Protein AF-A0A0P0N224-F1 (afdb_monomer_lite)

Secondary structure (DSSP, 8-state):
-----------------------------------------------PPPP--TTHHHHHHHHS--------S-----------------SSTTTTS-HHHHHHHHHHHTT-HHHHHT--TTS-HHHHHIIIIISTT-TTSSHHHHHHHHH-SSHHHHHHHHHHHHTT--SHHHHHHHHTS-HHHHHHHHHIIIIIS-SEEEE--TT-TT-GGG-EEEE-SHHHHHHHHHTTTTHHHHHH-HHHHHHHHHTTHHHHHHHHHHHHHHHHHHHHHHTTSS--SEEEEEEETTEEEEEEEEETTTTEEEEE---SS---HHHHHHHHHHHTT--TTTTT-

Structure (mmCIF, N/CA/C/O backbone):
data_AF-A0A0P0N224-F1
#
_entry.id   AF-A0A0P0N224-F1
#
loop_
_atom_site.group_PDB
_atom_site.id
_atom_site.type_symbol
_atom_site.label_atom_id
_atom_site.label_alt_id
_atom_site.label_comp_id
_atom_site.label_asym_id
_atom_site.label_entity_id
_atom_site.label_seq_id
_atom_site.pdbx_PDB_ins_code
_atom_site.Cartn_x
_atom_site.Cartn_y
_atom_site.Cartn_z
_atom_site.occupancy
_atom_site.B_iso_or_equiv
_atom_site.auth_seq_id
_atom_site.auth_comp_id
_atom_site.auth_asym_id
_atom_site.auth_atom_id
_atom_site.pdbx_PDB_model_num
ATOM 1 N N . MET A 1 1 ? 11.591 -0.541 51.421 1.00 35.66 1 MET A N 1
ATOM 2 C CA . MET A 1 1 ? 11.682 -0.932 52.850 1.00 35.66 1 MET A CA 1
ATOM 3 C C . MET A 1 1 ? 10.242 -0.912 53.366 1.00 35.66 1 MET A C 1
ATOM 5 O O . MET A 1 1 ? 9.583 0.082 53.120 1.00 35.66 1 MET A O 1
ATOM 9 N N . ALA A 1 2 ? 9.604 -2.045 53.689 1.00 30.47 2 ALA A N 1
ATOM 10 C CA . ALA A 1 2 ? 9.763 -2.865 54.909 1.00 30.47 2 ALA A CA 1
ATOM 11 C C . ALA A 1 2 ? 9.307 -2.108 56.178 1.00 30.47 2 ALA A C 1
ATOM 13 O O . ALA A 1 2 ? 9.769 -0.992 56.369 1.00 30.47 2 ALA A O 1
ATOM 14 N N . ALA A 1 3 ? 8.481 -2.628 57.099 1.00 29.62 3 ALA A N 1
ATOM 15 C CA . ALA A 1 3 ? 7.617 -3.833 57.196 1.00 29.62 3 ALA A CA 1
ATOM 16 C C . ALA A 1 3 ? 6.560 -3.543 58.325 1.00 29.62 3 ALA A C 1
ATOM 18 O O . ALA A 1 3 ? 6.648 -2.477 58.923 1.00 29.62 3 ALA A O 1
ATOM 19 N N . ARG A 1 4 ? 5.539 -4.330 58.717 1.00 30.41 4 ARG A N 1
ATOM 20 C CA . ARG A 1 4 ? 5.355 -5.787 58.934 1.00 30.41 4 ARG A CA 1
ATOM 21 C C . ARG A 1 4 ? 3.847 -6.144 59.019 1.00 30.41 4 ARG A C 1
ATOM 23 O O . ARG A 1 4 ? 3.019 -5.258 59.191 1.00 30.41 4 ARG A O 1
ATOM 30 N N . SER A 1 5 ? 3.510 -7.439 59.000 1.00 31.72 5 SER A N 1
ATOM 31 C CA . SER A 1 5 ? 2.185 -7.989 59.374 1.00 31.72 5 SER A CA 1
ATOM 32 C C . SER A 1 5 ? 1.994 -8.110 60.902 1.00 31.72 5 SER A C 1
ATOM 34 O O . SER A 1 5 ? 2.959 -7.949 61.655 1.00 31.72 5 SER A O 1
ATOM 36 N N . PRO A 1 6 ? 0.792 -8.507 61.364 1.00 48.25 6 PRO A N 1
ATOM 37 C CA . PRO A 1 6 ? 0.705 -9.842 61.980 1.00 48.25 6 PRO A CA 1
ATOM 38 C C . PRO A 1 6 ? -0.445 -10.720 61.443 1.00 48.25 6 PRO A C 1
ATOM 40 O O . PRO A 1 6 ? -1.343 -10.259 60.746 1.00 48.25 6 PRO A O 1
ATOM 43 N N . THR A 1 7 ? -0.386 -12.014 61.760 1.00 37.50 7 THR A N 1
ATOM 44 C CA . THR A 1 7 ? -1.328 -13.071 61.349 1.00 37.50 7 THR A CA 1
ATOM 45 C C . THR A 1 7 ? -2.203 -13.530 62.517 1.00 37.50 7 THR A C 1
ATOM 47 O O . THR A 1 7 ? -1.754 -13.463 63.658 1.00 37.50 7 THR A O 1
ATOM 50 N N . LEU A 1 8 ? -3.375 -14.130 62.249 1.00 35.12 8 LEU A N 1
ATOM 51 C CA . LEU A 1 8 ? -3.889 -15.215 63.098 1.00 35.12 8 LEU A CA 1
ATOM 52 C C . LEU A 1 8 ? -4.835 -16.192 62.365 1.00 35.12 8 LEU A C 1
ATOM 54 O O . LEU A 1 8 ? -5.703 -15.824 61.586 1.00 35.12 8 LEU A O 1
ATOM 58 N N . ARG A 1 9 ? -4.576 -17.465 62.667 1.00 33.31 9 ARG A N 1
ATOM 59 C CA . ARG A 1 9 ? -5.190 -18.744 62.274 1.00 33.31 9 ARG A CA 1
ATOM 60 C C . ARG A 1 9 ? -6.730 -18.814 62.328 1.00 33.31 9 ARG A C 1
ATOM 62 O O . ARG A 1 9 ? -7.339 -18.232 63.215 1.00 33.31 9 ARG A O 1
ATOM 69 N N . GLY A 1 10 ? -7.320 -19.678 61.494 1.00 31.92 10 GLY A N 1
ATOM 70 C CA . GLY A 1 10 ? -8.656 -20.269 61.719 1.00 31.92 10 GLY A CA 1
ATOM 71 C C . GLY A 1 10 ? -8.574 -21.733 62.197 1.00 31.92 10 GLY A C 1
ATOM 72 O O . GLY A 1 10 ? -7.478 -22.196 62.528 1.00 31.92 10 GLY A O 1
ATOM 73 N N . PRO A 1 11 ? -9.695 -22.483 62.193 1.00 40.75 11 PRO A N 1
ATOM 74 C CA . PRO A 1 11 ? -9.630 -23.946 62.117 1.00 40.75 11 PRO A CA 1
ATOM 75 C C . PRO A 1 11 ? -10.630 -24.609 61.139 1.00 40.75 11 PRO A C 1
ATOM 77 O O . PRO A 1 11 ? -11.672 -24.067 60.786 1.00 40.75 11 PRO A O 1
ATOM 80 N N . ALA A 1 12 ? -10.309 -25.852 60.787 1.00 34.69 12 ALA A N 1
ATOM 81 C CA . ALA A 1 12 ? -11.163 -26.910 60.223 1.00 34.69 12 ALA A CA 1
ATOM 82 C C . ALA A 1 12 ? -10.716 -28.243 60.907 1.00 34.69 12 ALA A C 1
ATOM 84 O O . ALA A 1 12 ? -9.813 -28.159 61.749 1.00 34.69 12 ALA A O 1
ATOM 85 N N . PRO A 1 13 ? -11.203 -29.470 60.587 1.00 59.31 13 PRO A N 1
ATOM 86 C CA . PRO A 1 13 ? -12.251 -29.886 59.639 1.00 59.31 13 PRO A CA 1
ATOM 87 C C . PRO A 1 13 ? -13.231 -30.968 60.194 1.00 59.31 13 PRO A C 1
ATOM 89 O O . PRO A 1 13 ? -13.118 -31.399 61.339 1.00 59.31 13 PRO A O 1
ATOM 92 N N . ARG A 1 14 ? -14.134 -31.474 59.333 1.00 31.94 14 ARG A N 1
ATOM 93 C CA . ARG A 1 14 ? -14.799 -32.813 59.313 1.00 31.94 14 ARG A CA 1
ATOM 94 C C . ARG A 1 14 ? -15.437 -32.956 57.903 1.00 31.94 14 ARG A C 1
ATOM 96 O O . ARG A 1 14 ? -15.883 -31.935 57.394 1.00 31.94 14 ARG A O 1
ATOM 103 N N . ARG A 1 15 ? -15.381 -34.038 57.099 1.00 33.06 15 ARG A N 1
ATOM 104 C CA . ARG A 1 15 ? -15.468 -35.518 57.271 1.00 33.06 15 ARG A CA 1
ATOM 105 C C . ARG A 1 15 ? -16.852 -35.967 57.795 1.00 33.06 15 ARG A C 1
ATOM 107 O O . ARG A 1 15 ? -17.329 -35.368 58.746 1.00 33.06 15 ARG A O 1
ATOM 114 N N . GLU A 1 16 ? -17.536 -36.972 57.225 1.00 31.94 16 GLU A N 1
ATOM 115 C CA . GLU A 1 16 ? -17.073 -38.069 56.340 1.00 31.94 16 GLU A CA 1
ATOM 116 C C . GLU A 1 16 ? -18.207 -38.771 55.539 1.00 31.94 16 GLU A C 1
ATOM 118 O O . GLU A 1 16 ? -19.360 -38.654 55.927 1.00 31.94 16 GLU A O 1
ATOM 123 N N . ALA A 1 17 ? -17.830 -39.557 54.508 1.00 33.81 17 ALA A N 1
ATOM 124 C CA . ALA A 1 17 ? -18.556 -40.677 53.847 1.00 33.81 17 ALA A CA 1
ATOM 125 C C . ALA A 1 17 ? -19.950 -40.455 53.175 1.00 33.81 17 ALA A C 1
ATOM 127 O O . ALA A 1 17 ? -20.726 -39.601 53.573 1.00 33.81 17 ALA A O 1
ATOM 128 N N . GLY A 1 18 ? -20.348 -41.234 52.148 1.00 30.73 18 GLY A N 1
ATOM 129 C CA . GLY A 1 18 ? -19.590 -42.214 51.340 1.00 30.73 18 GLY A CA 1
ATOM 130 C C . GLY A 1 18 ? -20.453 -43.228 50.544 1.00 30.73 18 GLY A C 1
ATOM 131 O O . GLY A 1 18 ? -21.637 -43.374 50.823 1.00 30.73 18 GLY A O 1
ATOM 132 N N . ASN A 1 19 ? -19.809 -43.991 49.636 1.00 32.16 19 ASN A N 1
ATOM 133 C CA . ASN A 1 19 ? -20.336 -45.140 48.848 1.00 32.16 19 ASN A CA 1
ATOM 134 C C . ASN A 1 19 ? -21.419 -44.823 47.772 1.00 32.16 19 ASN A C 1
ATOM 136 O O . ASN A 1 19 ? -22.042 -43.771 47.826 1.00 32.16 19 ASN A O 1
ATOM 140 N N . SER A 1 20 ? -21.688 -45.639 46.733 1.00 32.22 20 SER A N 1
ATOM 141 C CA . SER A 1 20 ? -21.144 -46.950 46.278 1.00 32.22 20 SER A CA 1
ATOM 142 C C . SER A 1 20 ? -21.319 -47.110 44.743 1.00 32.22 20 SER A C 1
ATOM 144 O O . SER A 1 20 ? -22.396 -46.805 44.246 1.00 32.22 20 SER A O 1
ATOM 146 N N . ASP A 1 21 ? -20.285 -47.480 43.971 1.00 32.69 21 ASP A N 1
ATOM 147 C CA . ASP A 1 21 ? -20.009 -48.835 43.407 1.00 32.69 21 ASP A CA 1
ATOM 148 C C . ASP A 1 21 ? -20.712 -49.179 42.060 1.00 32.69 21 ASP A C 1
ATOM 150 O O . ASP A 1 21 ? -21.761 -48.637 41.728 1.00 32.69 21 ASP A O 1
ATOM 154 N N . ARG A 1 22 ? -20.132 -50.159 41.338 1.00 34.03 22 ARG A N 1
ATOM 155 C CA . ARG A 1 22 ? -20.531 -50.814 40.069 1.00 34.03 22 ARG A CA 1
ATOM 156 C C . ARG A 1 22 ? -20.149 -50.087 38.770 1.00 34.03 22 ARG A C 1
ATOM 158 O O . ARG A 1 22 ? -20.359 -48.893 38.643 1.00 34.03 22 ARG A O 1
ATOM 165 N N . ARG A 1 23 ? -19.722 -50.770 37.695 1.00 31.72 23 ARG A N 1
ATOM 166 C CA . ARG A 1 23 ? -18.888 -51.990 37.478 1.00 31.72 23 ARG A CA 1
ATOM 167 C C . ARG A 1 23 ? -18.706 -52.130 35.952 1.00 31.72 23 ARG A C 1
ATOM 169 O O . ARG A 1 23 ? -19.646 -51.862 35.213 1.00 31.72 23 ARG A O 1
ATOM 176 N N . VAL A 1 24 ? -17.543 -52.579 35.474 1.00 37.19 24 VAL A N 1
ATOM 177 C CA . VAL A 1 24 ? -17.337 -52.936 34.046 1.00 37.19 24 VAL A CA 1
ATOM 178 C C . VAL A 1 24 ? -17.970 -54.314 33.758 1.00 37.19 24 VAL A C 1
ATOM 180 O O . VAL A 1 24 ? -18.114 -55.105 34.697 1.00 37.19 24 VAL A O 1
ATOM 183 N N . PRO A 1 25 ? -18.339 -54.636 32.501 1.00 37.53 25 PRO A N 1
ATOM 184 C CA . PRO A 1 25 ? -17.411 -55.453 31.703 1.00 37.53 25 PRO A CA 1
ATOM 185 C C . PRO A 1 25 ? -17.372 -55.128 30.191 1.00 37.53 25 PRO A C 1
ATOM 187 O O . PRO A 1 25 ? -18.350 -54.690 29.595 1.00 37.53 25 PRO A O 1
ATOM 190 N N . ALA A 1 26 ? -16.241 -55.445 29.556 1.00 34.62 26 ALA A N 1
ATOM 191 C CA . ALA A 1 26 ? -16.155 -55.757 28.122 1.00 34.62 26 ALA A CA 1
ATOM 192 C C . ALA A 1 26 ? -16.045 -57.286 27.955 1.00 34.62 26 ALA A C 1
ATOM 194 O O . ALA A 1 26 ? -15.664 -57.951 28.925 1.00 34.62 26 ALA A O 1
ATOM 195 N N . PRO A 1 27 ? -16.332 -57.862 26.768 1.00 38.41 27 PRO A N 1
ATOM 196 C CA . PRO A 1 27 ? -15.219 -58.527 26.058 1.00 38.41 27 PRO A CA 1
ATOM 197 C C . PRO A 1 27 ? -15.339 -58.665 24.511 1.00 38.41 27 PRO A C 1
ATOM 199 O O . PRO A 1 27 ? -16.391 -59.032 24.015 1.00 38.41 27 PRO A O 1
ATOM 202 N N . SER A 1 28 ? -14.192 -58.589 23.802 1.00 29.95 28 SER A N 1
ATOM 203 C CA . SER A 1 28 ? -13.713 -59.553 22.755 1.00 29.95 28 SER A CA 1
ATOM 204 C C . SER A 1 28 ? -14.536 -59.826 21.452 1.00 29.95 28 SER A C 1
ATOM 206 O O . SER A 1 28 ? -15.739 -59.640 21.443 1.00 29.95 28 SER A O 1
ATOM 208 N N . ARG A 1 29 ? -14.020 -60.348 20.313 1.00 31.16 29 ARG A N 1
ATOM 209 C CA . ARG A 1 29 ? -12.663 -60.612 19.741 1.00 31.16 29 ARG A CA 1
ATOM 210 C C . ARG A 1 29 ? -12.782 -61.013 18.234 1.00 31.16 29 ARG A C 1
ATOM 212 O O . ARG A 1 29 ? -13.889 -61.215 17.757 1.00 31.16 29 ARG A O 1
ATOM 219 N N . HIS A 1 30 ? -11.630 -61.270 17.579 1.00 28.45 30 HIS A N 1
ATOM 220 C CA . HIS A 1 30 ? -11.405 -61.898 16.242 1.00 28.45 30 HIS A CA 1
ATOM 221 C C . HIS A 1 30 ? -11.563 -60.988 14.999 1.00 28.45 30 HIS A C 1
ATOM 223 O O . HIS A 1 30 ? -12.380 -60.079 15.019 1.00 28.45 30 HIS A O 1
ATOM 229 N N . GLY A 1 31 ? -10.803 -61.151 13.895 1.00 26.38 31 GLY A N 1
ATOM 230 C CA . GLY A 1 31 ? -9.642 -62.027 13.564 1.00 26.38 31 GLY A CA 1
ATOM 231 C C . GLY A 1 31 ? -8.537 -61.239 12.802 1.00 26.38 31 GLY A C 1
ATOM 232 O O . GLY A 1 31 ? -8.797 -60.120 12.381 1.00 26.38 31 GLY A O 1
ATOM 233 N N . ALA A 1 32 ? -7.244 -61.618 12.794 1.00 24.97 32 ALA A N 1
ATOM 234 C CA . ALA A 1 32 ? -6.573 -62.715 12.047 1.00 24.97 32 ALA A CA 1
ATOM 235 C C . ALA A 1 32 ? -6.523 -62.482 10.510 1.00 24.97 32 ALA A C 1
ATOM 237 O O . ALA A 1 32 ? -7.545 -62.112 9.952 1.00 24.97 32 ALA A O 1
ATOM 238 N N . ALA A 1 33 ? -5.427 -62.668 9.746 1.00 27.38 33 ALA A N 1
ATOM 239 C CA . ALA A 1 33 ? -4.027 -63.136 9.946 1.00 27.38 33 ALA A CA 1
ATOM 240 C C . ALA A 1 33 ? -3.071 -62.291 9.030 1.00 27.38 33 ALA A C 1
ATOM 242 O O . ALA A 1 33 ? -3.584 -61.539 8.211 1.00 27.38 33 ALA A O 1
ATOM 243 N N . GLN A 1 34 ? -1.726 -62.200 9.097 1.00 24.56 34 GLN A N 1
ATOM 244 C CA . GLN A 1 34 ? -0.561 -63.001 9.562 1.00 24.56 34 GLN A CA 1
ATOM 245 C C . GLN A 1 34 ? 0.082 -63.945 8.500 1.00 24.56 34 GLN A C 1
ATOM 247 O O . GLN A 1 34 ? -0.616 -64.789 7.954 1.00 24.56 34 GLN A O 1
ATOM 252 N N . ARG A 1 35 ? 1.434 -63.876 8.367 1.00 25.97 35 ARG A N 1
ATOM 253 C CA . ARG A 1 35 ? 2.400 -64.697 7.555 1.00 25.97 35 ARG A CA 1
ATOM 254 C C . ARG A 1 35 ? 2.592 -64.215 6.096 1.00 25.97 35 ARG A C 1
ATOM 256 O O . ARG A 1 35 ? 1.612 -63.847 5.468 1.00 25.97 35 ARG A O 1
ATOM 263 N N . ALA A 1 36 ? 3.808 -63.942 5.581 1.00 23.73 36 ALA A N 1
ATOM 264 C CA . ALA A 1 36 ? 5.102 -64.679 5.471 1.00 23.73 36 ALA A CA 1
ATOM 265 C C . ALA A 1 36 ? 5.110 -65.644 4.260 1.00 23.73 36 ALA A C 1
ATOM 267 O O . ALA A 1 36 ? 4.113 -66.323 4.044 1.00 23.73 36 ALA A O 1
ATOM 268 N N . THR A 1 37 ? 6.088 -65.589 3.337 1.00 25.19 37 THR A N 1
ATOM 269 C CA . THR A 1 37 ? 7.443 -66.222 3.354 1.00 25.19 37 THR A CA 1
ATOM 270 C C . THR A 1 37 ? 8.211 -65.706 2.090 1.00 25.19 37 THR A C 1
ATOM 272 O O . THR A 1 37 ? 7.549 -65.419 1.099 1.00 25.19 37 THR A O 1
ATOM 275 N N . GLU A 1 38 ? 9.493 -65.277 2.104 1.00 24.52 38 GLU A N 1
ATOM 276 C CA . GLU A 1 38 ? 10.753 -66.069 1.921 1.00 24.52 38 GLU A CA 1
ATOM 277 C C . GLU A 1 38 ? 10.867 -66.748 0.509 1.00 24.52 38 GLU A C 1
ATOM 279 O O . GLU A 1 38 ? 9.844 -67.164 -0.015 1.00 24.52 38 GLU A O 1
ATOM 284 N N . LEU A 1 39 ? 11.986 -66.877 -0.248 1.00 24.98 39 LEU A N 1
ATOM 285 C CA . LEU A 1 39 ? 13.457 -66.886 -0.023 1.00 24.98 39 LEU A CA 1
ATOM 286 C C . LEU A 1 39 ? 14.291 -66.400 -1.262 1.00 24.98 39 LEU A C 1
ATOM 288 O O . LEU A 1 39 ? 13.839 -66.508 -2.393 1.00 24.98 39 LEU A O 1
ATOM 292 N N . LEU A 1 40 ? 15.548 -65.978 -1.004 1.00 24.91 40 LEU A N 1
ATOM 293 C CA . LEU A 1 40 ? 16.834 -66.124 -1.760 1.00 24.91 40 LEU A CA 1
ATOM 294 C C . LEU A 1 40 ? 16.975 -65.972 -3.308 1.00 24.91 40 LEU A C 1
ATOM 296 O O . LEU A 1 40 ? 16.248 -66.563 -4.093 1.00 24.91 40 LEU A O 1
ATOM 300 N N . GLY A 1 41 ? 18.090 -65.342 -3.746 1.00 25.11 41 GLY A N 1
ATOM 301 C CA . GLY A 1 41 ? 18.551 -65.349 -5.154 1.00 25.11 41 GLY A CA 1
ATOM 302 C C . GLY A 1 41 ? 19.894 -64.637 -5.463 1.00 25.11 41 GLY A C 1
ATOM 303 O O . GLY A 1 41 ? 19.911 -63.491 -5.890 1.00 25.11 41 GLY A O 1
ATOM 304 N N . HIS A 1 42 ? 21.024 -65.331 -5.263 1.00 27.92 42 HIS A N 1
ATOM 305 C CA . HIS A 1 42 ? 22.413 -65.027 -5.707 1.00 27.92 42 HIS A CA 1
ATOM 306 C C . HIS A 1 42 ? 22.580 -64.451 -7.145 1.00 27.92 42 HIS A C 1
ATOM 308 O O . HIS A 1 42 ? 21.752 -64.747 -7.994 1.00 27.92 42 HIS A O 1
ATOM 314 N N . ARG A 1 43 ? 23.643 -63.742 -7.593 1.00 28.36 43 ARG A N 1
ATOM 315 C CA . ARG A 1 43 ? 24.999 -63.287 -7.136 1.00 28.36 43 ARG A CA 1
ATOM 316 C C . ARG A 1 43 ? 25.194 -61.828 -7.662 1.00 28.36 43 ARG A C 1
ATOM 318 O O . ARG A 1 43 ? 24.395 -61.382 -8.470 1.00 28.36 43 ARG A O 1
ATOM 325 N N . GLY A 1 44 ? 26.196 -60.999 -7.341 1.00 24.39 44 GLY A N 1
ATOM 326 C CA . GLY A 1 44 ? 27.473 -61.174 -6.637 1.00 24.39 44 GLY A CA 1
ATOM 327 C C . GLY A 1 44 ? 28.674 -60.785 -7.525 1.00 24.39 44 GLY A C 1
ATOM 328 O O . GLY A 1 44 ? 29.209 -61.641 -8.219 1.00 24.39 44 GLY A O 1
ATOM 329 N N . ALA A 1 45 ? 29.114 -59.517 -7.484 1.00 29.83 45 ALA A N 1
ATOM 330 C CA . ALA A 1 45 ? 30.359 -59.033 -8.105 1.00 29.83 45 ALA A CA 1
ATOM 331 C C . ALA A 1 45 ? 30.895 -57.775 -7.383 1.00 29.83 45 ALA A C 1
ATOM 333 O O . ALA A 1 45 ? 30.123 -56.870 -7.066 1.00 29.83 45 ALA A O 1
ATOM 334 N N . ARG A 1 46 ? 32.212 -57.699 -7.133 1.00 27.22 46 ARG A N 1
ATOM 335 C CA . ARG A 1 46 ? 32.916 -56.500 -6.625 1.00 27.22 46 ARG A CA 1
ATOM 336 C C . ARG A 1 46 ? 33.882 -55.982 -7.693 1.00 27.22 46 ARG A C 1
ATOM 338 O O . ARG A 1 46 ? 34.646 -56.775 -8.228 1.00 27.22 46 ARG A O 1
ATOM 345 N N . VAL A 1 47 ? 33.943 -54.665 -7.890 1.00 31.30 47 VAL A N 1
ATOM 346 C CA . VAL A 1 47 ? 35.092 -53.964 -8.500 1.00 31.30 47 VAL A CA 1
ATOM 347 C C . VAL A 1 47 ? 35.370 -52.696 -7.679 1.00 31.30 47 VAL A C 1
ATOM 349 O O . VAL A 1 47 ? 34.452 -52.121 -7.095 1.00 31.30 47 VAL A O 1
ATOM 352 N N . GLN A 1 48 ? 36.643 -52.311 -7.561 1.00 31.56 48 GLN A N 1
ATOM 353 C CA . GLN A 1 48 ? 37.119 -51.214 -6.705 1.00 31.56 48 GLN A CA 1
ATOM 354 C C . GLN A 1 48 ? 36.938 -49.811 -7.340 1.00 31.56 48 GLN A C 1
ATOM 356 O O . GLN A 1 48 ? 36.705 -49.707 -8.545 1.00 31.56 48 GLN A O 1
ATOM 361 N N . PRO A 1 49 ? 37.004 -48.716 -6.550 1.00 33.03 49 PRO A N 1
ATOM 362 C CA . PRO A 1 49 ? 36.651 -47.379 -7.027 1.00 33.03 49 PRO A CA 1
ATOM 363 C C . PRO A 1 49 ? 37.825 -46.613 -7.659 1.00 33.03 49 PRO A C 1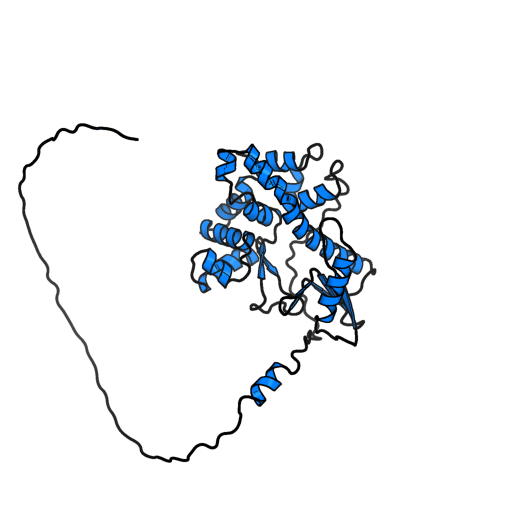
ATOM 365 O O . PRO A 1 49 ? 38.838 -46.368 -7.009 1.00 33.03 49 PRO A O 1
ATOM 368 N N . HIS A 1 50 ? 37.634 -46.089 -8.874 1.00 34.31 50 HIS A N 1
ATOM 369 C CA . HIS A 1 50 ? 38.484 -45.019 -9.411 1.00 34.31 50 HIS A CA 1
ATOM 370 C C . HIS A 1 50 ? 37.940 -43.634 -9.029 1.00 34.31 50 HIS A C 1
ATOM 372 O O . HIS A 1 50 ? 36.810 -43.270 -9.363 1.00 34.31 50 HIS A O 1
ATOM 378 N N . GLY A 1 51 ? 38.764 -42.846 -8.335 1.00 33.38 51 GLY A N 1
ATOM 379 C CA . GLY A 1 51 ? 38.463 -41.458 -7.988 1.00 33.38 51 GLY A CA 1
ATOM 380 C C . GLY A 1 51 ? 38.675 -40.498 -9.164 1.00 33.38 51 GLY A C 1
ATOM 381 O O . GLY A 1 51 ? 39.694 -40.549 -9.842 1.00 33.38 51 GLY A O 1
ATOM 382 N N . GLY A 1 52 ? 37.727 -39.582 -9.376 1.00 31.45 52 GLY A N 1
ATOM 383 C CA . GLY A 1 52 ? 37.825 -38.497 -10.359 1.00 31.45 52 GLY A CA 1
ATOM 384 C C . GLY A 1 52 ? 36.841 -37.362 -10.027 1.00 31.45 52 GLY A C 1
ATOM 385 O O . GLY A 1 52 ? 35.731 -37.638 -9.554 1.00 31.45 52 GLY A O 1
ATOM 386 N N . PRO A 1 53 ? 37.202 -36.075 -10.208 1.00 38.94 53 PRO A N 1
ATOM 387 C CA . PRO A 1 53 ? 36.513 -34.964 -9.545 1.00 38.94 53 PRO A CA 1
ATOM 388 C C . PRO A 1 53 ? 35.144 -34.606 -10.158 1.00 38.94 53 PRO A C 1
ATOM 390 O O . PRO A 1 53 ? 34.990 -33.642 -10.908 1.00 38.94 53 PRO A O 1
ATOM 393 N N . ARG A 1 54 ? 34.083 -35.301 -9.721 1.00 39.12 54 ARG A N 1
ATOM 394 C CA . ARG A 1 54 ? 32.669 -34.968 -10.023 1.00 39.12 54 ARG A CA 1
ATOM 395 C C . ARG A 1 54 ? 32.208 -33.575 -9.537 1.00 39.12 54 ARG A C 1
ATOM 397 O O . ARG A 1 54 ? 31.080 -33.183 -9.836 1.00 39.12 54 ARG A O 1
ATOM 404 N N . ARG A 1 55 ? 33.034 -32.821 -8.797 1.00 39.34 55 ARG A N 1
ATOM 405 C CA . ARG A 1 55 ? 32.691 -31.478 -8.285 1.00 39.34 55 ARG A CA 1
ATOM 406 C C . ARG A 1 55 ? 32.793 -30.383 -9.358 1.00 39.34 55 ARG A C 1
ATOM 408 O O . ARG A 1 55 ? 31.903 -29.539 -9.429 1.00 39.34 55 ARG A O 1
ATOM 415 N N . GLU A 1 56 ? 33.772 -30.457 -10.259 1.00 33.91 56 GLU A N 1
ATOM 416 C CA . GLU A 1 56 ? 34.064 -29.373 -11.213 1.00 33.91 56 GLU A CA 1
ATOM 417 C C . GLU A 1 56 ? 32.938 -29.159 -12.240 1.00 33.91 56 GLU A C 1
ATOM 419 O O . GLU A 1 56 ? 32.436 -28.049 -12.438 1.00 33.91 56 GLU A O 1
ATOM 424 N N . ARG A 1 57 ? 32.429 -30.259 -12.816 1.00 32.28 57 ARG A N 1
ATOM 425 C CA . ARG A 1 57 ? 31.311 -30.231 -13.779 1.00 32.28 57 ARG A CA 1
ATOM 426 C C . ARG A 1 57 ? 29.965 -29.812 -13.168 1.00 32.28 57 ARG A C 1
ATOM 428 O O . ARG A 1 57 ? 29.049 -29.503 -13.925 1.00 32.28 57 ARG A O 1
ATOM 435 N N . ARG A 1 58 ? 29.819 -29.770 -11.834 1.00 35.94 58 ARG A N 1
ATOM 436 C CA . ARG A 1 58 ? 28.624 -29.209 -11.166 1.00 35.94 58 ARG A CA 1
ATOM 437 C C . ARG A 1 58 ? 28.735 -27.711 -10.872 1.00 35.94 58 ARG A C 1
ATOM 439 O O . ARG A 1 58 ? 27.692 -27.078 -10.729 1.00 35.94 58 ARG A O 1
ATOM 446 N N . ARG A 1 59 ? 29.946 -27.143 -10.820 1.00 34.66 59 ARG A N 1
ATOM 447 C CA . ARG A 1 59 ? 30.159 -25.703 -10.593 1.00 34.66 59 ARG A CA 1
ATOM 448 C C . ARG A 1 59 ? 29.974 -24.906 -11.887 1.00 34.66 59 ARG A C 1
ATOM 450 O O . ARG A 1 59 ? 29.041 -24.114 -11.988 1.00 34.66 59 ARG A O 1
ATOM 457 N N . ARG A 1 60 ? 30.689 -25.292 -12.953 1.00 30.56 60 ARG A N 1
ATOM 458 C CA . ARG A 1 60 ? 30.570 -24.667 -14.290 1.00 30.56 60 ARG A CA 1
ATOM 459 C C . ARG A 1 60 ? 29.172 -24.768 -14.927 1.00 30.56 60 ARG A C 1
ATOM 461 O O . ARG A 1 60 ? 28.853 -23.989 -15.815 1.00 30.56 60 ARG A O 1
ATOM 468 N N . ARG A 1 61 ? 28.307 -25.681 -14.456 1.00 32.16 61 ARG A N 1
ATOM 469 C CA . ARG A 1 61 ? 26.891 -25.792 -14.876 1.00 32.16 61 ARG A CA 1
ATOM 470 C C . ARG A 1 61 ? 25.900 -24.988 -14.013 1.00 32.16 61 ARG A C 1
ATOM 472 O O . ARG A 1 61 ? 24.699 -25.095 -14.238 1.00 32.16 61 ARG A O 1
ATOM 479 N N . ARG A 1 62 ? 26.382 -24.222 -13.025 1.00 34.34 62 ARG A N 1
ATOM 480 C CA . ARG A 1 62 ? 25.608 -23.227 -12.253 1.00 34.34 62 ARG A CA 1
ATOM 481 C C . ARG A 1 62 ? 25.944 -21.782 -12.625 1.00 34.34 62 ARG A C 1
ATOM 483 O O . ARG A 1 62 ? 25.096 -20.919 -12.455 1.00 34.34 62 ARG A O 1
ATOM 490 N N . GLU A 1 63 ? 27.149 -21.537 -13.131 1.00 30.73 63 GLU A N 1
ATOM 491 C CA . GLU A 1 63 ? 27.622 -20.201 -13.527 1.00 30.73 63 GLU A CA 1
ATOM 492 C C . GLU A 1 63 ? 27.343 -19.883 -15.013 1.00 30.73 63 GLU A C 1
ATOM 494 O O . GLU A 1 63 ? 27.289 -18.719 -15.399 1.00 30.73 63 GLU A O 1
ATOM 499 N N . ALA A 1 64 ? 27.091 -20.898 -15.850 1.00 28.66 64 ALA A N 1
ATOM 500 C CA . ALA A 1 64 ? 26.743 -20.716 -17.258 1.00 28.66 64 ALA A CA 1
ATOM 501 C C . ALA A 1 64 ? 25.250 -20.373 -17.467 1.00 28.66 64 ALA A C 1
ATOM 503 O O . ALA A 1 64 ? 24.379 -21.238 -17.385 1.00 28.66 64 ALA A O 1
ATOM 504 N N . SER A 1 65 ? 24.986 -19.112 -17.816 1.00 37.50 65 SER A N 1
ATOM 505 C CA . SER A 1 65 ? 23.822 -18.651 -18.591 1.00 37.50 65 SER A CA 1
ATOM 506 C C . SER A 1 65 ? 22.421 -19.054 -18.105 1.00 37.50 65 SER A C 1
ATOM 508 O O . SER A 1 65 ? 21.612 -19.567 -18.876 1.00 37.50 65 SER A O 1
ATOM 510 N N . THR A 1 66 ? 22.045 -18.642 -16.889 1.00 38.53 66 THR A N 1
ATOM 511 C CA . THR A 1 66 ? 20.641 -18.227 -16.670 1.00 38.53 66 THR A CA 1
ATOM 512 C C . THR A 1 66 ? 20.455 -16.813 -17.232 1.00 38.53 66 THR A C 1
ATOM 514 O O . THR A 1 66 ? 20.321 -15.843 -16.489 1.00 38.53 66 THR A O 1
ATOM 517 N N . GLN A 1 67 ? 20.487 -16.681 -18.563 1.00 39.09 67 GLN A N 1
ATOM 518 C CA . GLN A 1 67 ? 19.955 -15.480 -19.208 1.00 39.09 67 GLN A CA 1
ATOM 519 C C . GLN A 1 67 ? 18.471 -15.365 -18.847 1.00 39.09 67 GLN A C 1
ATOM 521 O O . GLN A 1 67 ? 17.741 -16.359 -18.894 1.00 39.09 67 GLN A O 1
ATOM 526 N N . LEU A 1 68 ? 18.002 -14.156 -18.531 1.00 41.91 68 LEU A N 1
ATOM 527 C CA . LEU A 1 68 ? 16.571 -13.901 -18.385 1.00 41.91 68 LEU A CA 1
ATOM 528 C C . LEU A 1 68 ? 15.932 -13.836 -19.779 1.00 41.91 68 LEU A C 1
ATOM 530 O O . LEU A 1 68 ? 15.630 -12.762 -20.298 1.00 41.91 68 LEU A O 1
ATOM 534 N N . GLN A 1 69 ? 15.752 -15.007 -20.393 1.00 41.03 69 GLN A N 1
ATOM 535 C CA . GLN A 1 69 ? 14.975 -15.173 -21.616 1.00 41.03 69 GLN A CA 1
ATOM 536 C C . GLN A 1 69 ? 13.501 -14.895 -21.298 1.00 41.03 69 GLN A C 1
ATOM 538 O O . GLN A 1 69 ? 12.724 -15.789 -20.960 1.00 41.03 69 GLN A O 1
ATOM 543 N N . LEU A 1 70 ? 13.133 -13.614 -21.371 1.00 44.44 70 LEU A N 1
ATOM 544 C CA . LEU A 1 70 ? 11.745 -13.181 -21.446 1.00 44.44 70 LEU A CA 1
ATOM 545 C C . LEU A 1 70 ? 11.158 -13.806 -22.721 1.00 44.44 70 LEU A C 1
ATOM 547 O O . LEU A 1 70 ? 11.654 -13.504 -23.805 1.00 44.44 70 LEU A O 1
ATOM 551 N N . PRO A 1 71 ? 10.149 -14.690 -22.635 1.00 34.09 71 PRO A N 1
ATOM 552 C CA . PRO A 1 71 ? 9.705 -15.434 -23.805 1.00 34.09 71 PRO A CA 1
ATOM 553 C C . PRO A 1 71 ? 9.067 -14.496 -24.837 1.00 34.09 71 PRO A C 1
ATOM 555 O O . PRO A 1 71 ? 8.227 -13.663 -24.488 1.00 34.09 71 PRO A O 1
ATOM 558 N N . HIS A 1 72 ? 9.434 -14.684 -26.109 1.00 38.06 72 HIS A N 1
ATOM 559 C CA . HIS A 1 72 ? 8.893 -13.960 -27.271 1.00 38.06 72 HIS A CA 1
ATOM 560 C C . HIS A 1 72 ? 7.432 -14.321 -27.606 1.00 38.06 72 HIS A C 1
ATOM 562 O O . HIS A 1 72 ? 6.862 -13.808 -28.566 1.00 38.06 72 HIS A O 1
ATOM 568 N N . THR A 1 73 ? 6.795 -15.193 -26.821 1.00 31.67 73 THR A N 1
ATOM 569 C CA . THR A 1 73 ? 5.358 -15.458 -26.916 1.00 31.67 73 THR A CA 1
ATOM 570 C C . THR A 1 73 ? 4.560 -14.163 -26.794 1.00 31.67 73 THR A C 1
ATOM 572 O O . THR A 1 73 ? 4.735 -13.431 -25.815 1.00 31.67 73 THR A O 1
ATOM 575 N N . ARG A 1 74 ? 3.595 -13.954 -27.703 1.00 32.94 74 ARG A N 1
ATOM 576 C CA . ARG A 1 74 ? 2.437 -13.082 -27.458 1.00 32.94 74 ARG A CA 1
ATOM 577 C C . ARG A 1 74 ? 1.738 -13.562 -26.186 1.00 32.94 74 ARG A C 1
ATOM 579 O O . ARG A 1 74 ? 0.900 -14.461 -26.235 1.00 32.94 74 ARG A O 1
ATOM 586 N N . ALA A 1 75 ? 2.095 -12.986 -25.044 1.00 30.25 75 ALA A N 1
ATOM 587 C CA . ALA A 1 75 ? 1.367 -13.222 -23.815 1.00 30.25 75 ALA A CA 1
ATOM 588 C C . ALA A 1 75 ? -0.061 -12.709 -24.033 1.00 30.25 75 ALA A C 1
ATOM 590 O O . ALA A 1 75 ? -0.267 -11.509 -24.226 1.00 30.25 75 ALA A O 1
ATOM 591 N N . ARG A 1 76 ? -1.057 -13.605 -23.985 1.00 29.06 76 ARG A N 1
ATOM 592 C CA . ARG A 1 76 ? -2.407 -13.175 -23.608 1.00 29.06 76 ARG A CA 1
ATOM 593 C C . ARG A 1 76 ? -2.229 -12.500 -22.259 1.00 29.06 76 ARG A C 1
ATOM 595 O O . ARG A 1 76 ? -1.827 -13.182 -21.320 1.00 29.06 76 ARG A O 1
ATOM 602 N N . ASN A 1 77 ? -2.424 -11.181 -22.216 1.00 30.72 77 ASN A N 1
ATOM 603 C CA . ASN A 1 77 ? -2.137 -10.381 -21.035 1.00 30.72 77 ASN A CA 1
ATOM 604 C C . ASN A 1 77 ? -2.826 -11.053 -19.834 1.00 30.72 77 ASN A C 1
ATOM 606 O O . ASN A 1 77 ? -4.062 -11.139 -19.862 1.00 30.72 77 ASN A O 1
ATOM 610 N N . PRO A 1 78 ? -2.086 -11.606 -18.847 1.00 30.89 78 PRO A N 1
ATOM 611 C CA . PRO A 1 78 ? -2.726 -12.128 -17.648 1.00 30.89 78 PRO A CA 1
ATOM 612 C C . PRO A 1 78 ? -3.518 -10.957 -17.088 1.00 30.89 78 PRO A C 1
ATOM 614 O O . PRO A 1 78 ? -2.960 -9.864 -16.997 1.00 30.89 78 PRO A O 1
ATOM 617 N N . ARG A 1 79 ? -4.827 -11.139 -16.857 1.00 28.55 79 ARG A N 1
ATOM 618 C CA . ARG A 1 79 ? -5.735 -10.028 -16.543 1.00 28.55 79 ARG A CA 1
ATOM 619 C C . ARG A 1 79 ? -5.163 -9.262 -15.354 1.00 28.55 79 ARG A C 1
ATOM 621 O O . ARG A 1 79 ? -5.319 -9.709 -14.224 1.00 28.55 79 ARG A O 1
ATOM 628 N N . THR A 1 80 ? -4.500 -8.135 -15.627 1.00 30.66 80 THR A N 1
ATOM 629 C CA . THR A 1 80 ? -4.052 -7.184 -14.611 1.00 30.66 80 THR A CA 1
ATOM 630 C C . THR A 1 80 ? -5.297 -6.895 -13.792 1.00 30.66 80 THR A C 1
ATOM 632 O O . THR A 1 80 ? -6.281 -6.503 -14.433 1.00 30.66 80 THR A O 1
ATOM 635 N N . PRO A 1 81 ? -5.338 -7.200 -12.481 1.00 31.19 81 PRO A N 1
ATOM 636 C CA . PRO A 1 81 ? -6.586 -7.206 -11.729 1.00 31.19 81 PRO A CA 1
ATOM 637 C C . PRO A 1 81 ? -7.313 -5.895 -12.000 1.00 31.19 81 PRO A C 1
ATOM 639 O O . PRO A 1 81 ? -6.744 -4.817 -11.853 1.00 31.19 81 PRO A O 1
ATOM 642 N N . HIS A 1 82 ? -8.536 -5.984 -12.533 1.00 32.22 82 HIS A N 1
ATOM 643 C CA . HIS A 1 82 ? -9.272 -4.819 -13.033 1.00 32.22 82 HIS A CA 1
ATOM 644 C C . HIS A 1 82 ? -9.886 -4.007 -11.881 1.00 32.22 82 HIS A C 1
ATOM 646 O O . HIS A 1 82 ? -10.968 -3.439 -12.031 1.00 32.22 82 HIS A O 1
ATOM 652 N N . ASN A 1 83 ? -9.145 -3.867 -10.775 1.00 33.53 83 ASN A N 1
ATOM 653 C CA . ASN A 1 83 ? -9.249 -2.694 -9.927 1.00 33.53 83 ASN A CA 1
ATOM 654 C C . ASN A 1 83 ? -8.748 -1.507 -10.763 1.00 33.53 83 ASN A C 1
ATOM 656 O O . ASN A 1 83 ? -7.571 -1.143 -10.789 1.00 33.53 83 ASN A O 1
ATOM 660 N N . ARG A 1 84 ? -9.650 -1.012 -11.614 1.00 34.59 84 ARG A N 1
ATOM 661 C CA . ARG A 1 84 ? -9.402 0.056 -12.572 1.00 34.59 84 ARG A CA 1
ATOM 662 C C . ARG A 1 84 ? -9.320 1.340 -11.762 1.00 34.59 84 ARG A C 1
ATOM 664 O O . ARG A 1 84 ? -10.295 2.087 -11.717 1.00 34.59 84 ARG A O 1
ATOM 671 N N . VAL A 1 85 ? -8.140 1.599 -11.201 1.00 38.62 85 VAL A N 1
ATOM 672 C CA . VAL A 1 85 ? -7.740 2.906 -10.680 1.00 38.62 85 VAL A CA 1
ATOM 673 C C . VAL A 1 85 ? -7.756 3.886 -11.854 1.00 38.62 85 VAL A C 1
ATOM 675 O O . VAL A 1 85 ? -6.767 4.182 -12.524 1.00 38.62 85 VAL A O 1
ATOM 678 N N . GLN A 1 86 ? -8.956 4.379 -12.147 1.00 31.80 86 GLN A N 1
ATOM 679 C CA . GLN A 1 86 ? -9.098 5.767 -12.502 1.00 31.80 86 GLN A CA 1
ATOM 680 C C . GLN A 1 86 ? -8.636 6.516 -11.258 1.00 31.80 86 GLN A C 1
ATOM 682 O O . GLN A 1 86 ? -9.425 6.699 -10.337 1.00 31.80 86 GLN A O 1
ATOM 687 N N . VAL A 1 87 ? -7.375 6.964 -11.244 1.00 37.56 87 VAL A N 1
ATOM 688 C CA . VAL A 1 87 ? -7.052 8.201 -10.526 1.00 37.56 87 VAL A CA 1
ATOM 689 C C . VAL A 1 87 ? -8.128 9.175 -10.995 1.00 37.56 87 VAL A C 1
ATOM 691 O O . VAL A 1 87 ? -8.200 9.412 -12.214 1.00 37.56 87 VAL A O 1
ATOM 694 N N . PRO A 1 88 ? -9.044 9.628 -10.119 1.00 33.62 88 PRO A N 1
ATOM 695 C CA . PRO A 1 88 ? -10.185 10.390 -10.587 1.00 33.62 88 PRO A CA 1
ATOM 696 C C . PRO A 1 88 ? -9.672 11.607 -11.354 1.00 33.62 88 PRO A C 1
ATOM 698 O O . PRO A 1 88 ? -8.576 12.103 -11.073 1.00 33.62 88 PRO A O 1
ATOM 701 N N . ARG A 1 89 ? -10.442 12.133 -12.316 1.00 36.09 89 ARG A N 1
ATOM 702 C CA . ARG A 1 89 ? -10.121 13.429 -12.952 1.00 36.09 89 ARG A CA 1
ATOM 703 C C . ARG A 1 89 ? -10.422 14.580 -11.981 1.00 36.09 89 ARG A C 1
ATOM 705 O O . ARG A 1 89 ? -11.182 15.495 -12.270 1.00 36.09 89 ARG A O 1
ATOM 712 N N . SER A 1 90 ? -9.816 14.474 -10.804 1.00 39.81 90 SER A N 1
ATOM 713 C CA . SER A 1 90 ? -9.927 15.329 -9.645 1.00 39.81 90 SER A CA 1
ATOM 714 C C . SER A 1 90 ? -8.915 16.457 -9.770 1.00 39.81 90 SER A C 1
ATOM 716 O O . SER A 1 90 ? -7.869 16.498 -9.124 1.00 39.81 90 SER A O 1
ATOM 718 N N . THR A 1 91 ? -9.279 17.424 -10.602 1.00 37.25 91 THR A N 1
ATOM 719 C CA . THR A 1 91 ? -8.857 18.810 -10.384 1.00 37.25 91 THR A CA 1
ATOM 720 C C . THR A 1 91 ? -9.723 19.468 -9.288 1.00 37.25 91 THR A C 1
ATOM 722 O O . THR A 1 91 ? -9.599 20.665 -9.060 1.00 37.25 91 THR A O 1
ATOM 725 N N . SER A 1 92 ? -10.619 18.707 -8.633 1.00 42.88 92 SER A N 1
ATOM 726 C CA . SER A 1 92 ? -11.769 19.211 -7.870 1.00 42.88 92 SER A CA 1
ATOM 727 C C . SER A 1 92 ? -11.938 18.689 -6.431 1.00 42.88 92 SER A C 1
ATOM 729 O O . SER A 1 92 ? -12.484 19.435 -5.628 1.00 42.88 92 SER A O 1
ATOM 731 N N . LEU A 1 93 ? -11.478 17.485 -6.047 1.00 48.16 93 LEU A N 1
ATOM 732 C CA . LEU A 1 93 ? -11.723 16.959 -4.680 1.00 48.16 93 LEU A CA 1
ATOM 733 C C . LEU A 1 93 ? -10.849 17.604 -3.588 1.00 48.16 93 LEU A C 1
ATOM 735 O O . LEU A 1 93 ? -11.160 17.469 -2.413 1.00 48.16 93 LEU A O 1
ATOM 739 N N . HIS A 1 94 ? -9.745 18.272 -3.942 1.00 55.00 94 HIS A N 1
ATOM 740 C CA . HIS A 1 94 ? -8.716 18.681 -2.969 1.00 55.00 94 HIS A CA 1
ATOM 741 C C . HIS A 1 94 ? -8.204 20.110 -3.196 1.00 55.00 94 HIS A C 1
ATOM 743 O O . HIS A 1 94 ? -6.998 20.352 -3.152 1.00 55.00 94 HIS A O 1
ATOM 749 N N . GLY A 1 95 ? -9.103 21.057 -3.488 1.00 55.03 95 GLY A N 1
ATOM 750 C CA . GLY A 1 95 ? -8.743 22.438 -3.847 1.00 55.03 95 GLY A CA 1
ATOM 751 C C . GLY A 1 95 ? -7.764 23.115 -2.875 1.00 55.03 95 GLY A C 1
ATOM 752 O O . GLY A 1 95 ? -6.814 23.745 -3.332 1.00 55.03 95 GLY A O 1
ATOM 753 N N . GLY A 1 96 ? -7.952 22.924 -1.562 1.00 75.38 96 GLY A N 1
ATOM 754 C CA . GLY A 1 96 ? -7.114 23.516 -0.511 1.00 75.38 96 GLY A CA 1
ATOM 755 C C . GLY A 1 96 ? -5.852 22.733 -0.117 1.00 75.38 96 GLY A C 1
ATOM 756 O O . GLY A 1 96 ? -4.999 23.287 0.568 1.00 75.38 96 GLY A O 1
ATOM 757 N N . TRP A 1 97 ? -5.693 21.466 -0.521 1.00 89.81 97 TRP A N 1
ATOM 758 C CA . TRP A 1 97 ? -4.556 20.641 -0.077 1.00 89.81 97 TRP A CA 1
ATOM 759 C C . TRP A 1 97 ? -3.310 20.828 -0.946 1.00 89.81 97 TRP A C 1
ATOM 761 O O . TRP A 1 97 ? -3.414 20.957 -2.174 1.00 89.81 97 TRP A O 1
ATOM 771 N N . SER A 1 98 ? -2.131 20.739 -0.323 1.00 92.31 98 SER A N 1
ATOM 772 C CA . SER A 1 98 ? -0.837 20.694 -1.014 1.00 92.31 98 SER A CA 1
ATOM 773 C C . SER A 1 98 ? -0.719 19.460 -1.934 1.00 92.31 98 SER A C 1
ATOM 775 O O . SER A 1 98 ? -1.428 18.467 -1.732 1.00 92.31 98 SER A O 1
ATOM 777 N N . PRO A 1 99 ? 0.162 19.472 -2.953 1.00 91.75 99 PRO A N 1
ATOM 778 C CA . PRO A 1 99 ? 0.475 18.274 -3.737 1.00 91.75 99 PRO A CA 1
ATOM 779 C C . PRO A 1 99 ? 0.909 17.088 -2.863 1.00 91.75 99 PRO A C 1
ATOM 781 O O . PRO A 1 99 ? 0.512 15.951 -3.121 1.00 91.75 99 PRO A O 1
ATOM 784 N N . GLU A 1 100 ? 1.672 17.359 -1.807 1.00 93.50 100 GLU A N 1
ATOM 785 C CA . GLU A 1 100 ? 2.175 16.377 -0.854 1.00 93.50 100 GLU A CA 1
ATOM 786 C C . GLU A 1 100 ? 1.036 15.722 -0.060 1.00 93.50 100 GLU A C 1
ATOM 788 O O . GLU A 1 100 ? 0.959 14.495 0.028 1.00 93.50 100 GLU A O 1
ATOM 793 N N . ASP A 1 101 ? 0.103 16.524 0.454 1.00 94.38 101 ASP A N 1
ATOM 794 C CA . ASP A 1 101 ? -1.032 16.037 1.245 1.00 94.38 101 ASP A CA 1
ATOM 795 C C . ASP A 1 101 ? -2.095 15.350 0.381 1.00 94.38 101 ASP A C 1
ATOM 797 O O . ASP A 1 101 ? -2.800 14.472 0.869 1.00 94.38 101 ASP A O 1
ATOM 801 N N . ARG A 1 102 ? -2.158 15.639 -0.927 1.00 93.38 102 ARG A N 1
ATOM 802 C CA . ARG A 1 102 ? -2.946 14.838 -1.884 1.00 93.38 102 ARG A CA 1
ATOM 803 C C . ARG A 1 102 ? -2.378 13.427 -2.052 1.00 93.38 102 ARG A C 1
ATOM 805 O O . ARG A 1 102 ? -3.153 12.477 -2.117 1.00 93.38 102 ARG A O 1
ATOM 812 N N . VAL A 1 103 ? -1.051 13.260 -2.081 1.00 95.06 103 VAL A N 1
ATOM 813 C CA . VAL A 1 103 ? -0.420 11.924 -2.139 1.00 95.06 103 VAL A CA 1
ATOM 814 C C . VAL A 1 103 ? -0.544 11.195 -0.801 1.00 95.06 103 VAL A C 1
ATOM 816 O O . VAL A 1 103 ? -0.873 10.011 -0.796 1.00 95.06 103 VAL A O 1
ATOM 819 N N . ARG A 1 104 ? -0.356 11.884 0.334 1.00 96.56 104 ARG A N 1
ATOM 820 C CA . ARG A 1 104 ? -0.611 11.304 1.667 1.00 96.56 104 ARG A CA 1
ATOM 821 C C . ARG A 1 104 ? -2.078 10.895 1.821 1.00 96.56 104 ARG A C 1
ATOM 823 O O . ARG A 1 104 ? -2.346 9.768 2.224 1.00 96.56 104 ARG A O 1
ATOM 830 N N . GLY A 1 105 ? -3.011 11.758 1.422 1.00 95.88 105 GLY A N 1
ATOM 831 C CA . GLY A 1 105 ? -4.446 11.484 1.406 1.00 95.88 105 GLY A CA 1
ATOM 832 C C . GLY A 1 105 ? -4.805 10.285 0.533 1.00 95.88 105 GLY A C 1
ATOM 833 O O . GLY A 1 105 ? -5.512 9.403 1.000 1.00 95.88 105 GLY A O 1
ATOM 834 N N . TYR A 1 106 ? -4.247 10.175 -0.675 1.00 94.75 106 TYR A N 1
ATOM 835 C CA . TYR A 1 106 ? -4.398 8.975 -1.508 1.00 94.75 106 TYR A CA 1
ATOM 836 C C . TYR A 1 106 ? -3.776 7.724 -0.858 1.00 94.75 106 TYR A C 1
ATOM 838 O O . TYR A 1 106 ? -4.364 6.650 -0.916 1.00 94.75 106 TYR A O 1
ATOM 846 N N . SER A 1 107 ? -2.634 7.846 -0.171 1.00 95.62 107 SER A N 1
ATOM 847 C CA . SER A 1 107 ? -2.021 6.716 0.550 1.00 95.62 107 SER A CA 1
ATOM 848 C C . SER A 1 107 ? -2.825 6.230 1.762 1.00 95.62 107 SER A C 1
ATOM 850 O O . SER A 1 107 ? -2.599 5.112 2.215 1.00 95.62 107 SER A O 1
ATOM 852 N N . VAL A 1 108 ? -3.753 7.055 2.262 1.00 97.12 108 VAL A N 1
ATOM 853 C CA . VAL A 1 108 ? -4.687 6.721 3.345 1.00 97.12 108 VAL A CA 1
ATOM 854 C C . VAL A 1 108 ? -6.035 6.276 2.785 1.00 97.12 108 VAL A C 1
ATOM 856 O O . VAL A 1 108 ? -6.436 5.155 3.027 1.00 97.12 108 VAL A O 1
ATOM 859 N N . PHE A 1 109 ? -6.740 7.112 2.025 1.00 95.94 109 PHE A N 1
ATOM 860 C CA . PHE A 1 109 ? -8.125 6.858 1.593 1.00 95.94 109 PHE A CA 1
ATOM 861 C C . PHE A 1 109 ? -8.237 6.119 0.245 1.00 95.94 109 PHE A C 1
ATOM 863 O O . PHE A 1 109 ? -9.338 5.772 -0.185 1.00 95.94 109 PHE A O 1
ATOM 870 N N . GLY A 1 110 ? -7.112 5.864 -0.431 1.00 91.75 110 GLY A N 1
ATOM 871 C CA . GLY A 1 110 ? -7.059 5.138 -1.698 1.00 91.75 110 GLY A CA 1
ATOM 872 C C . GLY A 1 110 ? -7.817 5.824 -2.837 1.00 91.75 110 GLY A C 1
ATOM 873 O O . GLY A 1 110 ? -7.938 7.048 -2.905 1.00 91.75 110 GLY A O 1
ATOM 874 N N . GLY A 1 111 ? -8.325 5.007 -3.763 1.00 88.94 111 GLY A N 1
ATOM 875 C CA . GLY A 1 111 ? -9.175 5.445 -4.877 1.00 88.94 111 GLY A CA 1
ATOM 876 C C . GLY A 1 111 ? -10.679 5.283 -4.629 1.00 88.94 111 GLY A C 1
ATOM 877 O O . GLY A 1 111 ? -11.466 5.518 -5.546 1.00 88.94 111 GLY A O 1
ATOM 878 N N . THR A 1 112 ? -11.084 4.835 -3.438 1.00 90.44 112 THR A N 1
ATOM 879 C CA . THR A 1 112 ? -12.447 4.365 -3.150 1.00 90.44 112 THR A CA 1
ATOM 880 C C . THR A 1 112 ? -13.445 5.529 -3.122 1.00 90.44 112 THR A C 1
ATOM 882 O O . THR A 1 112 ? -13.348 6.386 -2.241 1.00 90.44 112 THR A O 1
ATOM 885 N N . PRO A 1 113 ? -14.436 5.588 -4.042 1.00 92.06 113 PRO A N 1
ATOM 886 C CA . PRO A 1 113 ? -15.294 6.767 -4.188 1.00 92.06 113 PRO A CA 1
ATOM 887 C C . PRO A 1 113 ? -16.086 7.133 -2.931 1.00 92.06 113 PRO A C 1
ATOM 889 O O . PRO A 1 113 ? -16.305 8.316 -2.687 1.00 92.06 113 PRO A O 1
ATOM 892 N N . TYR A 1 114 ? -16.476 6.142 -2.121 1.00 94.06 114 TYR A N 1
ATOM 893 C CA . TYR A 1 114 ? -17.149 6.381 -0.845 1.00 94.06 114 TYR A CA 1
ATOM 894 C C . TYR A 1 114 ? -16.236 7.126 0.140 1.00 94.06 114 TYR A C 1
ATOM 896 O O . TYR A 1 114 ? -16.581 8.231 0.551 1.00 94.06 114 TYR A O 1
ATOM 904 N N . TYR A 1 115 ? -15.038 6.602 0.429 1.00 95.25 115 TYR A N 1
ATOM 905 C CA . TYR A 1 115 ? -14.080 7.239 1.346 1.00 95.25 115 TYR A CA 1
ATOM 906 C C . TYR A 1 115 ? -13.713 8.654 0.878 1.00 95.25 115 TYR A C 1
ATOM 908 O O . TYR A 1 115 ? -13.711 9.593 1.670 1.00 95.25 115 TYR A O 1
ATOM 916 N N . LEU A 1 116 ? -13.493 8.830 -0.431 1.00 93.56 116 LEU A N 1
ATOM 917 C CA . LEU A 1 116 ? -13.200 10.134 -1.031 1.00 93.56 116 LEU A CA 1
ATOM 918 C C . LEU A 1 116 ? -14.379 11.123 -0.960 1.00 93.56 116 LEU A C 1
ATOM 920 O O . LEU A 1 116 ? -14.141 12.328 -0.958 1.00 93.56 116 LEU A O 1
ATOM 924 N N . SER A 1 117 ? -15.628 10.646 -0.887 1.00 94.12 117 SER A N 1
ATOM 925 C CA . SER A 1 117 ? -16.824 11.495 -0.737 1.00 94.12 117 SER A CA 1
ATOM 926 C C . SER A 1 117 ? -17.068 11.989 0.694 1.00 94.12 117 SER A C 1
ATOM 928 O O . SER A 1 117 ? -17.814 12.946 0.881 1.00 94.12 117 SER A O 1
ATOM 930 N N . LEU A 1 118 ? -16.422 11.373 1.692 1.00 95.75 118 LEU A N 1
ATOM 931 C CA . LEU A 1 118 ? -16.482 11.795 3.097 1.00 95.75 118 LEU A CA 1
ATOM 932 C C . LEU A 1 118 ? -15.471 12.907 3.438 1.00 95.75 118 LEU A C 1
ATOM 934 O O . LEU A 1 118 ? -15.549 13.489 4.519 1.00 95.75 118 LEU A O 1
ATOM 938 N N . LEU A 1 119 ? -14.513 13.188 2.547 1.00 94.56 119 LEU A N 1
ATOM 939 C CA . LEU A 1 119 ? -13.445 14.159 2.782 1.00 94.56 119 LEU A CA 1
ATOM 940 C C . LEU A 1 119 ? -13.961 15.600 2.740 1.00 94.56 119 LEU A C 1
ATOM 942 O O . LEU A 1 119 ? -14.555 16.036 1.756 1.00 94.56 119 LEU A O 1
ATOM 946 N N . ASP A 1 120 ? -13.640 16.365 3.782 1.00 93.06 120 ASP A N 1
ATOM 947 C CA . ASP A 1 120 ? -13.851 17.809 3.843 1.00 93.06 120 ASP A CA 1
ATOM 948 C C . ASP A 1 120 ? -12.579 18.533 3.348 1.00 93.06 120 ASP A C 1
ATOM 950 O O . ASP A 1 120 ? -11.570 18.553 4.066 1.00 93.06 120 ASP A O 1
ATOM 954 N N . PRO A 1 121 ? -12.587 19.141 2.142 1.00 87.56 121 PRO A N 1
ATOM 955 C CA . PRO A 1 121 ? -11.415 19.802 1.569 1.00 87.56 121 PRO A CA 1
ATOM 956 C C . PRO A 1 121 ? -11.100 21.167 2.201 1.00 87.56 121 PRO A C 1
ATOM 958 O O . PRO A 1 121 ? -10.114 21.789 1.800 1.00 87.56 121 PRO A O 1
ATOM 961 N N . SER A 1 122 ? -11.919 21.648 3.148 1.00 90.19 122 SER A N 1
ATOM 962 C CA . SER A 1 122 ? -11.622 22.843 3.953 1.00 90.19 122 SER A CA 1
ATOM 963 C C . SER A 1 122 ? -10.758 22.535 5.182 1.00 90.19 122 SER A C 1
ATOM 965 O O . SER A 1 122 ? -10.094 23.429 5.704 1.00 90.19 122 SER A O 1
ATOM 967 N N . ARG A 1 123 ? -10.722 21.266 5.614 1.00 93.62 123 ARG A N 1
ATOM 968 C CA . ARG A 1 123 ? -9.905 20.778 6.735 1.00 93.62 123 ARG A CA 1
ATOM 969 C C . ARG A 1 123 ? -8.539 20.290 6.266 1.00 93.62 123 ARG A C 1
ATOM 971 O O . ARG A 1 123 ? -8.363 19.882 5.114 1.00 93.62 123 ARG A O 1
ATOM 978 N N . SER A 1 124 ? -7.584 20.243 7.190 1.00 95.31 124 SER A N 1
ATOM 979 C CA . SER A 1 124 ? -6.312 19.544 6.982 1.00 95.31 124 SER A CA 1
ATOM 980 C C . SER A 1 124 ? -6.514 18.038 6.758 1.00 95.31 124 SER A C 1
ATOM 982 O O . SER A 1 124 ? -7.563 17.458 7.068 1.00 95.31 124 SER A O 1
ATOM 984 N N . LEU A 1 125 ? -5.483 17.369 6.238 1.00 95.50 125 LEU A N 1
ATOM 985 C CA . LEU A 1 125 ? -5.488 15.913 6.109 1.00 95.50 125 LEU A CA 1
ATOM 986 C C . LEU A 1 125 ? -5.598 15.230 7.484 1.00 95.50 125 LEU A C 1
ATOM 988 O O . LEU A 1 125 ? -6.336 14.261 7.631 1.00 95.50 125 LEU A O 1
ATOM 992 N N . GLN A 1 126 ? -4.908 15.757 8.496 1.00 96.25 126 GLN A N 1
ATOM 993 C CA . GLN A 1 126 ? -4.871 15.211 9.853 1.00 96.25 126 GLN A CA 1
ATOM 994 C C . GLN A 1 126 ? -6.251 15.271 10.529 1.00 96.25 126 GLN A C 1
ATOM 996 O O . GLN A 1 126 ? -6.664 14.300 11.157 1.00 96.25 126 GLN A O 1
ATOM 1001 N N . GLU A 1 127 ? -7.001 16.362 10.346 1.00 96.38 127 GLU A N 1
ATOM 1002 C CA . GLU A 1 127 ? -8.385 16.489 10.834 1.00 96.38 127 GLU A CA 1
ATOM 1003 C C . GLU A 1 127 ? -9.368 15.562 10.109 1.00 96.38 127 GLU A C 1
ATOM 1005 O O . GLU A 1 127 ? -10.318 15.080 10.724 1.00 96.38 127 GLU A O 1
ATOM 1010 N N . ASN A 1 128 ? -9.160 15.305 8.812 1.00 97.31 128 ASN A N 1
ATOM 1011 C CA . ASN A 1 128 ? -9.944 14.308 8.079 1.00 97.31 128 ASN A CA 1
ATOM 1012 C C . ASN A 1 128 ? -9.636 12.891 8.587 1.00 97.31 128 ASN A C 1
ATOM 1014 O O . ASN A 1 128 ? -10.554 12.117 8.831 1.00 97.31 128 ASN A O 1
ATOM 1018 N N . ILE A 1 129 ? -8.362 12.560 8.812 1.00 97.81 129 ILE A N 1
ATOM 1019 C CA . ILE A 1 129 ? -7.941 11.272 9.384 1.00 97.81 129 ILE A CA 1
ATOM 1020 C C . ILE A 1 129 ? -8.530 11.070 10.787 1.00 97.81 129 ILE A C 1
ATOM 1022 O O . ILE A 1 129 ? -9.047 9.991 11.075 1.00 97.81 129 ILE A O 1
ATOM 1026 N N . ALA A 1 130 ? -8.509 12.102 11.636 1.00 97.25 130 ALA A N 1
ATOM 1027 C CA . ALA A 1 130 ? -9.129 12.060 12.958 1.00 97.25 130 ALA A CA 1
ATOM 1028 C C . ALA A 1 130 ? -10.636 11.765 12.864 1.00 97.25 130 ALA A C 1
ATOM 1030 O O . ALA A 1 130 ? -11.082 10.706 13.304 1.00 97.25 130 ALA A O 1
ATOM 1031 N N . LYS A 1 131 ? -11.393 12.638 12.190 1.00 97.25 131 LYS A N 1
ATOM 1032 C CA . LYS A 1 131 ? -12.868 12.608 12.159 1.00 97.25 131 LYS A CA 1
ATOM 1033 C C . LYS A 1 131 ? -13.478 11.497 11.307 1.00 97.25 131 LYS A C 1
ATOM 1035 O O . LYS A 1 131 ? -14.663 11.214 11.449 1.00 97.25 131 LYS A O 1
ATOM 1040 N N . LEU A 1 132 ? -12.709 10.897 10.397 1.00 98.12 132 LEU A N 1
ATOM 1041 C CA . LEU A 1 132 ? -13.182 9.795 9.553 1.00 98.12 132 LEU A CA 1
ATOM 1042 C C . LEU A 1 132 ? -12.679 8.427 10.009 1.00 98.12 132 LEU A C 1
ATOM 1044 O O . LEU A 1 132 ? -13.360 7.447 9.725 1.00 98.12 132 LEU A O 1
ATOM 1048 N N . VAL A 1 133 ? -11.542 8.343 10.712 1.00 97.75 133 VAL A N 1
ATOM 1049 C CA . VAL A 1 133 ? -10.939 7.055 11.096 1.00 97.75 133 VAL A CA 1
ATOM 1050 C C . VAL A 1 133 ? -10.611 6.946 12.582 1.00 97.75 133 VAL A C 1
ATOM 1052 O O . VAL A 1 133 ? -10.945 5.933 13.176 1.00 97.75 133 VAL A O 1
ATOM 1055 N N . LEU A 1 134 ? -9.911 7.912 13.185 1.00 96.75 134 LEU A N 1
ATOM 1056 C CA . LEU A 1 134 ? -9.289 7.688 14.503 1.00 96.75 134 LEU A CA 1
ATOM 1057 C C . LEU A 1 134 ? -10.218 7.960 15.693 1.00 96.75 134 LEU A C 1
ATOM 1059 O O . LEU A 1 134 ? -10.034 7.357 16.747 1.00 96.75 134 LEU A O 1
ATOM 1063 N N . GLU A 1 135 ? -11.201 8.848 15.541 1.00 93.75 135 GLU A N 1
ATOM 1064 C CA . GLU A 1 135 ? -12.183 9.153 16.587 1.00 93.75 135 GLU A CA 1
ATOM 1065 C C . GLU A 1 135 ? -13.129 7.950 16.834 1.00 93.75 135 GLU A C 1
ATOM 1067 O O . GLU A 1 135 ? -13.501 7.256 15.879 1.00 93.75 135 GLU A O 1
ATOM 1072 N N . PRO A 1 136 ? -13.542 7.668 18.087 1.00 87.94 136 PRO A N 1
ATOM 1073 C CA . PRO A 1 136 ? -14.493 6.595 18.380 1.00 87.94 136 PRO A CA 1
ATOM 1074 C C . PRO A 1 136 ? -15.830 6.797 17.658 1.00 87.94 136 PRO A C 1
ATOM 1076 O O . PRO A 1 136 ? -16.453 7.852 17.763 1.00 87.94 136 PRO A O 1
ATOM 1079 N N . GLY A 1 137 ? -16.284 5.776 16.927 1.00 89.88 137 GLY A N 1
ATOM 1080 C CA . GLY A 1 137 ? -17.508 5.851 16.120 1.00 89.88 137 GLY A CA 1
ATOM 1081 C C . GLY A 1 137 ? -17.372 6.645 14.812 1.00 89.88 137 GLY A C 1
ATOM 1082 O O . GLY A 1 137 ? -18.381 6.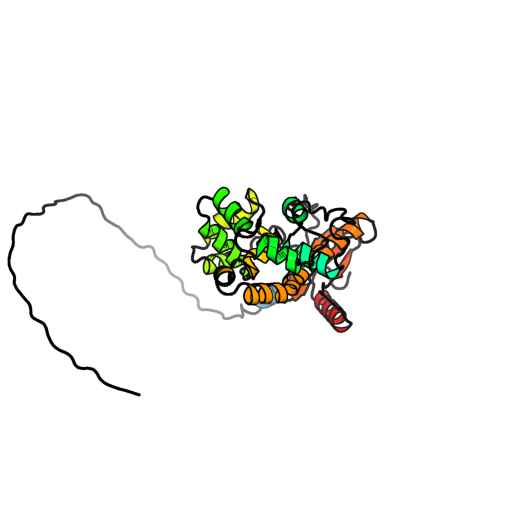873 14.144 1.00 89.88 137 GLY A O 1
ATOM 1083 N N . ALA A 1 138 ? -16.158 7.050 14.419 1.00 96.00 138 ALA A N 1
ATOM 1084 C CA . ALA A 1 138 ? -15.912 7.643 13.107 1.00 96.00 138 ALA A CA 1
ATOM 1085 C C . ALA A 1 138 ? -16.279 6.658 11.971 1.00 96.00 138 ALA A C 1
ATOM 1087 O O . ALA A 1 138 ? -16.073 5.448 12.118 1.00 96.00 138 ALA A O 1
ATOM 1088 N N . PRO A 1 139 ? -16.802 7.139 10.825 1.00 96.88 139 PRO A N 1
ATOM 1089 C CA . PRO A 1 139 ? -17.455 6.299 9.815 1.00 96.88 139 PRO A CA 1
ATOM 1090 C C . PRO A 1 139 ? -16.567 5.213 9.194 1.00 96.88 139 PRO A C 1
ATOM 1092 O O . PRO A 1 139 ? -17.099 4.225 8.701 1.00 96.88 139 PRO A O 1
ATOM 1095 N N . LEU A 1 140 ? -15.239 5.373 9.215 1.00 97.38 140 LEU A N 1
ATOM 1096 C CA . LEU A 1 140 ? -14.279 4.395 8.697 1.00 97.38 140 LEU A CA 1
ATOM 1097 C C . LEU A 1 140 ? -13.423 3.741 9.803 1.00 97.38 140 LEU A C 1
ATOM 1099 O O . LEU A 1 140 ? -12.475 3.028 9.480 1.00 97.38 140 LEU A O 1
ATOM 1103 N N . HIS A 1 141 ? -13.728 3.953 11.092 1.00 96.00 141 HIS A N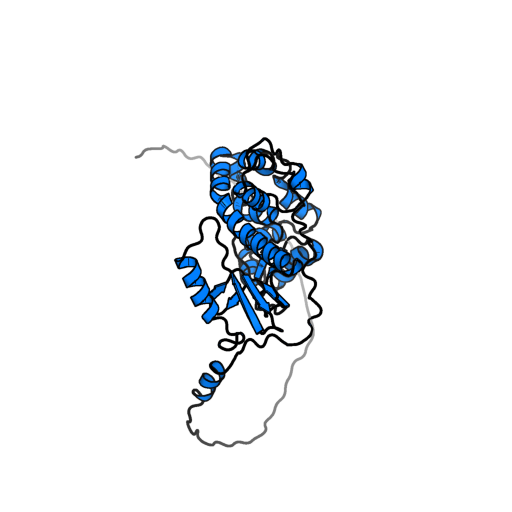 1
ATOM 1104 C CA . HIS A 1 141 ? -12.952 3.388 12.213 1.00 96.00 141 HIS A CA 1
ATOM 1105 C C . HIS A 1 141 ? -12.894 1.855 12.140 1.00 96.00 141 HIS A C 1
ATOM 1107 O O . HIS A 1 141 ? -11.816 1.268 12.165 1.00 96.00 141 HIS A O 1
ATOM 1113 N N . GLU A 1 142 ? -14.063 1.230 11.973 1.00 95.44 142 GLU A N 1
ATOM 1114 C CA . GLU A 1 142 ? -14.275 -0.225 11.951 1.00 95.44 142 GLU A CA 1
ATOM 1115 C C . GLU A 1 142 ? -14.497 -0.798 10.539 1.00 95.44 142 GLU A C 1
ATOM 1117 O O . GLU A 1 142 ? -14.765 -1.990 10.387 1.00 95.44 142 GLU A O 1
ATOM 1122 N N . GLU A 1 143 ? -14.399 0.018 9.488 1.00 96.19 143 GLU A N 1
ATOM 1123 C CA . GLU A 1 143 ? -14.749 -0.361 8.108 1.00 96.19 143 GLU A CA 1
ATOM 1124 C C . GLU A 1 143 ? -14.000 -1.625 7.613 1.00 96.19 143 GLU A C 1
ATOM 1126 O O . GLU A 1 143 ? -14.659 -2.566 7.154 1.00 96.19 143 GLU A O 1
ATOM 1131 N N . PRO A 1 144 ? -12.663 -1.767 7.780 1.00 96.44 144 PRO A N 1
ATOM 1132 C CA . PRO A 1 144 ? -11.958 -2.963 7.316 1.00 96.44 144 PRO A CA 1
ATOM 1133 C C . PRO A 1 144 ? -12.320 -4.238 8.083 1.00 96.44 144 PRO A C 1
ATOM 1135 O O . PRO A 1 144 ? -12.219 -5.327 7.517 1.00 96.44 144 PRO A O 1
ATOM 1138 N N . LEU A 1 145 ? -12.751 -4.136 9.347 1.00 96.75 145 LEU A N 1
ATOM 1139 C CA . LEU A 1 145 ? -13.266 -5.290 10.093 1.00 96.75 145 LEU A CA 1
ATOM 1140 C C . LEU A 1 145 ? -14.709 -5.589 9.700 1.00 96.75 145 LEU A C 1
ATOM 1142 O O . LEU A 1 145 ? -15.032 -6.747 9.458 1.00 96.75 145 LEU A O 1
ATOM 1146 N N . SER A 1 146 ? -15.548 -4.563 9.569 1.00 96.50 146 SER A N 1
ATOM 1147 C CA . SER A 1 146 ? -16.965 -4.682 9.204 1.00 96.50 146 SER A CA 1
ATOM 1148 C C . SER A 1 146 ? -17.141 -5.441 7.888 1.00 96.50 146 SER A C 1
ATOM 1150 O O . SER A 1 146 ? -17.924 -6.390 7.825 1.00 96.50 146 SER A O 1
ATOM 1152 N N . ILE A 1 147 ? -16.324 -5.121 6.877 1.00 95.88 147 ILE A N 1
ATOM 1153 C CA . ILE A 1 147 ? -16.266 -5.855 5.603 1.00 95.88 147 ILE A CA 1
ATOM 1154 C C . ILE A 1 147 ? -15.866 -7.328 5.817 1.00 95.88 147 ILE A C 1
ATOM 1156 O O . ILE A 1 147 ? -16.496 -8.229 5.268 1.00 95.88 147 ILE A O 1
ATOM 1160 N N . LEU A 1 148 ? -14.849 -7.612 6.637 1.00 97.19 148 LEU A N 1
ATOM 1161 C CA . LEU A 1 148 ? -14.378 -8.985 6.878 1.00 97.19 148 LEU A CA 1
ATOM 1162 C C . LEU A 1 148 ? -15.359 -9.830 7.709 1.00 97.19 148 LEU A C 1
ATOM 1164 O O . LEU A 1 148 ? -15.443 -11.041 7.486 1.00 97.19 148 LEU A O 1
ATOM 1168 N N . TYR A 1 149 ? -16.099 -9.219 8.638 1.00 97.12 149 TYR A N 1
ATOM 1169 C CA . TYR A 1 149 ? -17.167 -9.866 9.407 1.00 97.12 149 TYR A CA 1
ATOM 1170 C C . TYR A 1 149 ? -18.423 -10.122 8.560 1.00 97.12 149 TYR A C 1
ATOM 1172 O O . TYR A 1 149 ? -19.080 -11.140 8.767 1.00 97.12 149 TYR A O 1
ATOM 1180 N N . ALA A 1 150 ? -18.743 -9.250 7.597 1.00 96.38 150 ALA A N 1
ATOM 1181 C CA . ALA A 1 150 ? -19.856 -9.455 6.669 1.00 96.38 150 ALA A CA 1
ATOM 1182 C C . ALA A 1 150 ? -19.549 -10.537 5.614 1.00 96.38 150 ALA A C 1
ATOM 1184 O O . ALA A 1 150 ? -20.352 -11.443 5.394 1.00 96.38 150 ALA A O 1
ATOM 1185 N N . GLU A 1 151 ? -18.371 -10.472 4.988 1.00 95.25 151 GLU A N 1
ATOM 1186 C CA . GLU A 1 151 ? -18.034 -11.287 3.812 1.00 95.25 151 GLU A CA 1
ATOM 1187 C C . GLU A 1 151 ? -17.370 -12.640 4.141 1.00 95.25 151 GLU A C 1
ATOM 1189 O O . GLU A 1 151 ? -17.127 -13.451 3.241 1.00 95.25 151 GLU A O 1
ATOM 1194 N N . THR A 1 152 ? -17.034 -12.931 5.409 1.00 94.94 152 THR A N 1
ATOM 1195 C CA . THR A 1 152 ? -16.282 -14.154 5.759 1.00 94.94 152 THR A CA 1
ATOM 1196 C C . THR A 1 152 ? -16.790 -14.900 6.999 1.00 94.94 152 THR A C 1
ATOM 1198 O O . THR A 1 152 ? -17.277 -14.326 7.963 1.00 94.94 152 THR A O 1
ATOM 1201 N N . ARG A 1 153 ? -16.625 -16.234 6.992 1.00 89.25 153 ARG A N 1
ATOM 1202 C CA . ARG A 1 153 ? -17.035 -17.138 8.092 1.00 89.25 153 ARG A CA 1
ATOM 1203 C C . ARG A 1 153 ? -15.996 -17.320 9.208 1.00 89.25 153 ARG A C 1
ATOM 1205 O O . ARG A 1 153 ? -16.311 -17.910 10.233 1.00 89.25 153 ARG A O 1
ATOM 1212 N N . GLU A 1 154 ? -14.753 -16.901 8.981 1.00 88.94 154 GLU A N 1
ATOM 1213 C CA . GLU A 1 154 ? -13.620 -17.064 9.913 1.00 88.94 154 GLU A CA 1
ATOM 1214 C C . GLU A 1 154 ? -12.822 -15.739 10.003 1.00 88.94 154 GLU A C 1
ATOM 1216 O O . GLU A 1 154 ? -11.619 -15.744 9.718 1.00 88.94 154 GLU A O 1
ATOM 1221 N N . PRO A 1 155 ? -13.465 -14.593 10.317 1.00 95.00 155 PRO A N 1
ATOM 1222 C CA . PRO A 1 155 ? -12.892 -13.251 10.147 1.00 95.00 155 PRO A CA 1
ATOM 1223 C C . PRO A 1 155 ? -11.514 -13.093 10.793 1.00 95.00 155 PRO A C 1
ATOM 1225 O O . PRO A 1 155 ? -10.589 -12.641 10.122 1.00 95.00 155 PRO A O 1
ATOM 1228 N N . ASP A 1 156 ? -11.317 -13.588 12.018 1.00 95.19 156 ASP A N 1
ATOM 1229 C CA . ASP A 1 156 ? -10.033 -13.546 12.740 1.00 95.19 156 ASP A CA 1
ATOM 1230 C C . ASP A 1 156 ? -8.846 -14.090 11.925 1.00 95.19 156 ASP A C 1
ATOM 1232 O O . ASP A 1 156 ? -7.719 -13.605 12.040 1.00 95.19 156 ASP A O 1
ATOM 1236 N N . LYS A 1 157 ? -9.075 -15.102 11.075 1.00 94.81 157 LYS A N 1
ATOM 1237 C CA . LYS A 1 157 ? -8.025 -15.692 10.230 1.00 94.81 157 LYS A CA 1
ATOM 1238 C C . LYS A 1 157 ? -7.702 -14.833 9.014 1.00 94.81 157 LYS A C 1
ATOM 1240 O O . LYS A 1 157 ? -6.554 -14.835 8.576 1.00 94.81 157 LYS A O 1
ATOM 1245 N N . TYR A 1 158 ? -8.666 -14.076 8.501 1.00 96.81 158 TYR A N 1
ATOM 1246 C CA . TYR A 1 158 ? -8.446 -13.093 7.439 1.00 96.81 158 TYR A CA 1
ATOM 1247 C C . TYR A 1 158 ? -7.776 -11.828 7.982 1.00 96.81 158 TYR A C 1
ATOM 1249 O O . TYR A 1 158 ? -6.777 -11.383 7.420 1.00 96.81 158 TYR A O 1
ATOM 1257 N N . ILE A 1 159 ? -8.250 -11.335 9.129 1.00 97.50 159 ILE A N 1
ATOM 1258 C CA . ILE A 1 159 ? -7.668 -10.232 9.906 1.00 97.50 159 ILE A CA 1
ATOM 1259 C C . ILE A 1 159 ? -6.186 -10.514 10.200 1.00 97.50 159 ILE A C 1
ATOM 1261 O O . ILE A 1 159 ? -5.326 -9.710 9.845 1.00 97.50 159 ILE A O 1
ATOM 1265 N N . ALA A 1 160 ? -5.858 -11.692 10.745 1.00 96.88 160 ALA A N 1
ATOM 1266 C CA . ALA A 1 160 ? -4.474 -12.075 11.036 1.00 96.88 160 ALA A CA 1
ATOM 1267 C C . ALA A 1 160 ? -3.594 -12.211 9.773 1.00 96.88 160 ALA A C 1
ATOM 1269 O O . ALA A 1 160 ? -2.403 -11.905 9.817 1.00 96.88 160 ALA A O 1
ATOM 1270 N N . VAL A 1 161 ? -4.153 -12.649 8.635 1.00 97.56 161 VAL A N 1
ATOM 1271 C CA . VAL A 1 161 ? -3.424 -12.696 7.351 1.00 97.56 161 VAL A CA 1
ATOM 1272 C C . VAL A 1 161 ? -3.125 -11.289 6.829 1.00 97.56 161 VAL A C 1
ATOM 1274 O O . VAL A 1 161 ? -2.009 -11.043 6.373 1.00 97.56 161 VAL A O 1
ATOM 1277 N N . LEU A 1 162 ? -4.072 -10.355 6.921 1.00 98.19 162 LEU A N 1
ATOM 1278 C CA . LEU A 1 162 ? -3.868 -8.961 6.514 1.00 98.19 162 LEU A CA 1
ATOM 1279 C C . LEU A 1 162 ? -2.857 -8.257 7.425 1.00 98.19 162 LEU A C 1
ATOM 1281 O O . LEU A 1 162 ? -1.916 -7.636 6.932 1.00 98.19 162 LEU A O 1
ATOM 1285 N N . GLU A 1 163 ? -2.966 -8.448 8.739 1.00 97.69 163 GLU A N 1
ATOM 1286 C CA . GLU A 1 163 ? -1.999 -7.958 9.726 1.00 97.69 163 GLU A CA 1
ATOM 1287 C C . GLU A 1 163 ? -0.579 -8.510 9.474 1.00 97.69 163 GLU A C 1
ATOM 1289 O O . GLU A 1 163 ? 0.402 -7.763 9.538 1.00 97.69 163 GLU A O 1
ATOM 1294 N N . ALA A 1 164 ? -0.450 -9.791 9.105 1.00 97.94 164 ALA A N 1
ATOM 1295 C CA . ALA A 1 164 ? 0.830 -10.385 8.718 1.00 97.94 164 ALA A CA 1
ATOM 1296 C C . ALA A 1 164 ? 1.449 -9.679 7.498 1.00 97.94 164 ALA A C 1
ATOM 1298 O O . ALA A 1 164 ? 2.644 -9.359 7.514 1.00 97.94 164 ALA A O 1
ATOM 1299 N N . ILE A 1 165 ? 0.648 -9.427 6.455 1.00 98.19 165 ILE A N 1
ATOM 1300 C CA . ILE A 1 165 ? 1.090 -8.790 5.204 1.00 98.19 165 ILE A CA 1
ATOM 1301 C C . ILE A 1 165 ? 1.446 -7.316 5.438 1.00 98.19 165 ILE A C 1
ATOM 1303 O O . ILE A 1 165 ? 2.500 -6.870 4.984 1.00 98.19 165 ILE A O 1
ATOM 1307 N N . ALA A 1 166 ? 0.643 -6.581 6.214 1.00 96.31 166 ALA A N 1
ATOM 1308 C CA . ALA A 1 166 ? 0.929 -5.203 6.624 1.00 96.31 166 ALA A CA 1
ATOM 1309 C C . ALA A 1 166 ? 2.263 -5.092 7.392 1.00 96.31 166 ALA A C 1
ATOM 1311 O O . ALA A 1 166 ? 3.062 -4.186 7.139 1.00 96.31 166 ALA A O 1
ATOM 1312 N N . ARG A 1 167 ? 2.566 -6.082 8.248 1.00 95.06 167 ARG A N 1
ATOM 1313 C CA . ARG A 1 167 ? 3.861 -6.234 8.945 1.00 95.06 167 ARG A CA 1
ATOM 1314 C C . ARG A 1 167 ? 5.007 -6.758 8.063 1.00 95.06 167 ARG A C 1
ATOM 1316 O O . ARG A 1 167 ? 6.101 -6.992 8.570 1.00 95.06 167 ARG A O 1
ATOM 1323 N N . GLY A 1 168 ? 4.799 -6.914 6.754 1.00 95.19 168 GLY A N 1
ATOM 1324 C CA . GLY A 1 168 ? 5.843 -7.248 5.779 1.00 95.19 168 GLY A CA 1
ATOM 1325 C C . GLY A 1 168 ? 6.089 -8.744 5.550 1.00 95.19 168 GLY A C 1
ATOM 1326 O O . GLY A 1 168 ? 7.037 -9.096 4.845 1.00 95.19 168 GLY A O 1
ATOM 1327 N N . ASN A 1 169 ? 5.248 -9.634 6.087 1.00 97.50 169 ASN A N 1
ATOM 1328 C CA . ASN A 1 169 ? 5.283 -11.056 5.737 1.00 97.50 169 ASN A CA 1
ATOM 1329 C C . ASN A 1 169 ? 4.659 -11.219 4.344 1.00 97.50 169 ASN A C 1
ATOM 1331 O O . ASN A 1 169 ? 3.441 -11.181 4.203 1.00 97.50 169 ASN A O 1
ATOM 1335 N N . THR A 1 170 ? 5.476 -11.374 3.301 1.00 95.44 170 THR A N 1
ATOM 1336 C CA . THR A 1 170 ? 4.988 -11.321 1.906 1.00 95.44 170 THR A CA 1
ATOM 1337 C C . THR A 1 170 ? 4.947 -12.683 1.220 1.00 95.44 170 THR A C 1
ATOM 1339 O O . THR A 1 170 ? 4.274 -12.835 0.201 1.00 95.44 170 THR A O 1
ATOM 1342 N N . ARG A 1 171 ? 5.624 -13.709 1.745 1.00 95.25 171 ARG A N 1
ATOM 1343 C CA . ARG A 1 171 ? 5.543 -15.083 1.218 1.00 95.25 171 ARG A CA 1
ATOM 1344 C C . ARG A 1 171 ? 4.540 -15.931 2.008 1.00 95.25 171 ARG A C 1
ATOM 1346 O O . ARG A 1 171 ? 4.486 -15.807 3.228 1.00 95.25 171 ARG A O 1
ATOM 1353 N N . PRO A 1 172 ? 3.855 -16.911 1.381 1.00 94.50 172 PRO A N 1
ATOM 1354 C CA . PRO A 1 172 ? 2.946 -17.832 2.075 1.00 94.50 172 PRO A CA 1
ATOM 1355 C C . PRO A 1 172 ? 3.527 -18.513 3.319 1.00 94.50 172 PRO A C 1
ATOM 1357 O O . PRO A 1 172 ? 2.799 -18.769 4.266 1.00 94.50 172 PRO A O 1
ATOM 1360 N N . THR A 1 173 ? 4.831 -18.805 3.339 1.00 94.56 173 THR A N 1
ATOM 1361 C CA . THR A 1 173 ? 5.516 -19.388 4.504 1.00 94.56 173 THR A CA 1
ATOM 1362 C C . THR A 1 173 ? 5.711 -18.395 5.645 1.00 94.56 173 THR A C 1
ATOM 1364 O O . THR A 1 173 ? 5.610 -18.780 6.799 1.00 94.56 173 THR A O 1
ATOM 1367 N N . GLU A 1 174 ? 5.977 -17.126 5.333 1.00 97.06 174 GLU A N 1
ATOM 1368 C CA . GLU A 1 174 ? 6.117 -16.057 6.329 1.00 97.06 174 GLU A CA 1
ATOM 1369 C C . GLU A 1 174 ? 4.745 -15.780 6.960 1.00 97.06 174 GLU A C 1
ATOM 1371 O O . GLU A 1 174 ? 4.599 -15.823 8.176 1.00 97.06 174 GLU A O 1
ATOM 1376 N N . ILE A 1 175 ? 3.713 -15.637 6.120 1.00 97.62 175 ILE A N 1
ATOM 1377 C CA . ILE A 1 175 ? 2.321 -15.403 6.529 1.00 97.62 175 ILE A CA 1
ATOM 1378 C C . ILE A 1 175 ? 1.775 -16.587 7.349 1.00 97.62 175 ILE A C 1
ATOM 1380 O O . ILE A 1 175 ? 1.192 -16.377 8.407 1.00 97.62 175 ILE A O 1
ATOM 1384 N N . ALA A 1 176 ? 1.986 -17.838 6.916 1.00 96.19 176 ALA A N 1
ATOM 1385 C CA . ALA A 1 176 ? 1.510 -19.016 7.652 1.00 96.19 176 ALA A CA 1
ATOM 1386 C C . ALA A 1 176 ? 2.162 -19.158 9.036 1.00 96.19 176 ALA A C 1
ATOM 1388 O O . ALA A 1 176 ? 1.466 -19.429 10.015 1.00 96.19 176 ALA A O 1
ATOM 1389 N N . ASN A 1 177 ? 3.478 -18.921 9.118 1.00 96.50 177 ASN A N 1
ATOM 1390 C CA . ASN A 1 177 ? 4.205 -18.905 10.385 1.00 96.50 177 ASN A CA 1
ATOM 1391 C C . ASN A 1 177 ? 3.693 -17.784 11.302 1.00 96.50 177 ASN A C 1
ATOM 1393 O O . ASN A 1 177 ? 3.512 -18.021 12.493 1.00 96.50 177 ASN A O 1
ATOM 1397 N N . TYR A 1 178 ? 3.427 -16.594 10.751 1.00 96.38 178 TYR A N 1
ATOM 1398 C CA . TYR A 1 178 ? 2.906 -15.452 11.503 1.00 96.38 178 TYR A CA 1
ATOM 1399 C C . TYR A 1 178 ? 1.516 -15.723 12.097 1.00 96.38 178 TYR A C 1
ATOM 1401 O O . TYR A 1 178 ? 1.273 -15.471 13.272 1.00 96.38 178 TYR A O 1
ATOM 1409 N N . VAL A 1 179 ? 0.612 -16.285 11.290 1.00 94.75 179 VAL A N 1
ATOM 1410 C CA . VAL A 1 179 ? -0.788 -16.571 11.660 1.00 94.75 179 VAL A CA 1
ATOM 1411 C C . VAL A 1 179 ? -0.924 -17.855 12.505 1.00 94.75 179 VAL A C 1
ATOM 1413 O O . VAL A 1 179 ? -2.015 -18.187 12.971 1.00 94.75 179 VAL A O 1
ATOM 1416 N N . GLY A 1 180 ? 0.174 -18.589 12.722 1.00 92.88 180 GLY A N 1
ATOM 1417 C CA . GLY A 1 180 ? 0.196 -19.808 13.534 1.00 92.88 180 GLY A CA 1
ATOM 1418 C C . GLY A 1 180 ? -0.623 -20.957 12.935 1.00 92.88 180 GLY A C 1
ATOM 1419 O O . GLY A 1 180 ? -1.267 -21.704 13.670 1.00 92.88 180 GLY A O 1
ATOM 1420 N N . VAL A 1 181 ? -0.650 -21.087 11.604 1.00 90.00 181 VAL A N 1
ATOM 1421 C CA . VAL A 1 181 ? -1.448 -22.106 10.894 1.00 90.00 181 VAL A CA 1
ATOM 1422 C C . VAL A 1 181 ? -0.590 -22.957 9.951 1.00 90.00 181 VAL A C 1
ATOM 1424 O O . VAL A 1 181 ? 0.430 -22.481 9.450 1.00 90.00 181 VAL A O 1
ATOM 1427 N N . PRO A 1 182 ? -0.997 -24.207 9.644 1.00 90.00 182 PRO A N 1
ATOM 1428 C CA . PRO A 1 182 ? -0.312 -25.024 8.651 1.00 90.00 182 PRO A CA 1
ATOM 1429 C C . PRO A 1 182 ? -0.201 -24.302 7.307 1.00 90.00 182 PRO A C 1
ATOM 1431 O O . PRO A 1 182 ? -1.174 -23.728 6.811 1.00 90.00 182 PRO A O 1
ATOM 1434 N N . ARG A 1 183 ? 0.980 -24.380 6.684 1.00 84.69 183 ARG A N 1
ATOM 1435 C CA . ARG A 1 183 ? 1.283 -23.733 5.397 1.00 84.69 183 ARG A CA 1
ATOM 1436 C C . ARG A 1 183 ? 0.214 -23.996 4.337 1.00 84.69 183 ARG A C 1
ATOM 1438 O O . ARG A 1 183 ? -0.157 -23.085 3.607 1.00 84.69 183 ARG A O 1
ATOM 1445 N N . ASP A 1 184 ? -0.290 -25.219 4.251 1.00 86.94 184 ASP A N 1
ATOM 1446 C CA . ASP A 1 184 ? -1.220 -25.596 3.186 1.00 86.94 184 ASP A CA 1
ATOM 1447 C C . ASP A 1 184 ? -2.649 -25.074 3.445 1.00 86.94 184 ASP A C 1
ATOM 1449 O O . ASP A 1 184 ? -3.433 -24.918 2.511 1.00 86.94 184 ASP A O 1
ATOM 1453 N N . SER A 1 185 ? -2.955 -24.658 4.683 1.00 89.31 185 SER A N 1
ATOM 1454 C CA . SER A 1 185 ? -4.168 -23.904 5.024 1.00 89.31 185 SER A CA 1
ATOM 1455 C C . SER A 1 185 ? -4.093 -22.423 4.630 1.00 89.31 185 SER A C 1
ATOM 1457 O O . SER A 1 185 ? -5.138 -21.814 4.411 1.00 89.31 185 SER A O 1
ATOM 1459 N N . ILE A 1 186 ? -2.901 -21.822 4.483 1.00 94.62 186 ILE A N 1
ATOM 1460 C CA . ILE A 1 186 ? -2.787 -20.392 4.122 1.00 94.62 186 ILE A CA 1
ATOM 1461 C C . ILE A 1 186 ? -3.306 -20.106 2.706 1.00 94.62 186 ILE A C 1
ATOM 1463 O O . ILE A 1 186 ? -3.781 -19.008 2.418 1.00 94.62 186 ILE A O 1
ATOM 1467 N N . GLY A 1 187 ? -3.277 -21.121 1.835 1.00 92.88 187 GLY A N 1
ATOM 1468 C CA . GLY A 1 187 ? -3.758 -21.030 0.460 1.00 92.88 187 GLY A CA 1
ATOM 1469 C C . GLY A 1 187 ? -5.256 -20.737 0.342 1.00 92.88 187 GLY A C 1
ATOM 1470 O O . GLY A 1 187 ? -5.632 -20.037 -0.595 1.00 92.88 187 GLY A O 1
ATOM 1471 N N . LYS A 1 188 ? -6.104 -21.203 1.281 1.00 93.50 188 LYS A N 1
ATOM 1472 C CA . LYS A 1 188 ? -7.544 -20.868 1.256 1.00 93.50 188 LYS A CA 1
ATOM 1473 C C . LYS A 1 188 ? -7.787 -19.396 1.596 1.00 93.50 188 LYS A C 1
ATOM 1475 O O . LYS A 1 188 ? -8.501 -18.724 0.859 1.00 93.50 188 LYS A O 1
ATOM 1480 N N . TYR A 1 189 ? -7.140 -18.881 2.645 1.00 95.25 189 TYR A N 1
ATOM 1481 C CA . TYR A 1 189 ? -7.351 -17.504 3.098 1.00 95.25 189 TYR A CA 1
ATOM 1482 C C . TYR A 1 189 ? -6.842 -16.486 2.071 1.00 95.25 189 TYR A C 1
ATOM 1484 O O . TYR A 1 189 ? -7.571 -15.572 1.692 1.00 95.25 189 TYR A O 1
ATOM 1492 N N . LEU A 1 190 ? -5.624 -16.695 1.552 1.00 95.69 190 LEU A N 1
ATOM 1493 C CA . LEU A 1 190 ? -5.042 -15.829 0.522 1.00 95.69 190 LEU A CA 1
ATOM 1494 C C . LEU A 1 190 ? -5.856 -15.841 -0.776 1.00 95.69 190 LEU A C 1
ATOM 1496 O O . LEU A 1 190 ? -5.972 -14.800 -1.410 1.00 95.69 190 LEU A O 1
ATOM 1500 N N . ARG A 1 191 ? -6.453 -16.982 -1.157 1.00 95.06 191 ARG A N 1
ATOM 1501 C CA . ARG A 1 191 ? -7.324 -17.050 -2.338 1.00 95.06 191 ARG A CA 1
ATOM 1502 C C . ARG A 1 191 ? -8.594 -16.220 -2.166 1.00 95.06 191 ARG A C 1
ATOM 1504 O O . ARG A 1 191 ? -8.953 -15.504 -3.086 1.00 95.06 191 ARG A O 1
ATOM 1511 N N . VAL A 1 192 ? -9.273 -16.301 -1.023 1.00 95.75 192 VAL A N 1
ATOM 1512 C CA . VAL A 1 192 ? -10.513 -15.531 -0.796 1.00 95.75 192 VAL A CA 1
ATOM 1513 C C . VAL A 1 192 ? -10.226 -14.024 -0.774 1.00 95.75 192 VAL A C 1
ATOM 1515 O O . VAL A 1 192 ? -10.923 -13.268 -1.447 1.00 95.75 192 VAL A O 1
ATOM 1518 N N . LEU A 1 193 ? -9.152 -13.593 -0.102 1.00 96.81 193 LEU A N 1
ATOM 1519 C CA . LEU A 1 193 ? -8.737 -12.181 -0.070 1.00 96.81 193 LEU A CA 1
ATOM 1520 C C . LEU A 1 193 ? -8.368 -11.610 -1.452 1.00 96.81 193 LEU A C 1
ATOM 1522 O O . LEU A 1 193 ? -8.452 -10.402 -1.642 1.00 96.81 193 LEU A O 1
ATOM 1526 N N . GLU A 1 194 ? -7.966 -12.457 -2.400 1.00 95.75 194 GLU A N 1
ATOM 1527 C CA . GLU A 1 194 ? -7.509 -12.071 -3.742 1.00 95.75 194 GLU A CA 1
ATOM 1528 C C . GLU A 1 194 ? -8.587 -12.238 -4.821 1.00 95.75 194 GLU A C 1
ATOM 1530 O O . GLU A 1 194 ? -8.866 -11.309 -5.574 1.00 95.75 194 GLU A O 1
ATOM 1535 N N . GLU A 1 195 ? -9.194 -13.423 -4.915 1.00 94.75 195 GLU A N 1
ATOM 1536 C CA . GLU A 1 195 ? -10.104 -13.804 -6.003 1.00 94.75 195 GLU A CA 1
ATOM 1537 C C . GLU A 1 195 ? -11.570 -13.448 -5.714 1.00 94.75 195 GLU A C 1
ATOM 1539 O O . GLU A 1 195 ? -12.327 -13.250 -6.663 1.00 94.75 195 GLU A O 1
ATOM 1544 N N . ALA A 1 196 ? -11.975 -13.365 -4.438 1.00 92.88 196 ALA A N 1
ATOM 1545 C CA . ALA A 1 196 ? -13.345 -13.016 -4.047 1.00 92.88 196 ALA A CA 1
ATOM 1546 C C . ALA A 1 196 ? -13.470 -11.563 -3.563 1.00 92.88 196 ALA A C 1
ATOM 1548 O O . ALA A 1 196 ? -14.387 -10.868 -3.987 1.00 92.88 196 ALA A O 1
ATOM 1549 N N . LEU A 1 197 ? -12.545 -11.101 -2.710 1.00 93.75 197 LEU A N 1
ATOM 1550 C CA . LEU A 1 197 ? -12.626 -9.773 -2.082 1.00 93.75 197 LEU A CA 1
ATOM 1551 C C . LEU A 1 197 ? -11.734 -8.706 -2.741 1.00 93.75 197 LEU A C 1
ATOM 1553 O O . LEU A 1 197 ? -11.975 -7.519 -2.561 1.00 93.75 197 LEU A O 1
ATOM 1557 N N . GLY A 1 198 ? -10.690 -9.096 -3.483 1.00 94.12 198 GLY A N 1
ATOM 1558 C CA . GLY A 1 198 ? -9.765 -8.160 -4.145 1.00 94.12 198 GLY A CA 1
ATOM 1559 C C . GLY A 1 198 ? -8.893 -7.300 -3.211 1.00 94.12 198 GLY A C 1
ATOM 1560 O O . GLY A 1 198 ? -8.172 -6.427 -3.689 1.00 94.12 198 GLY A O 1
ATOM 1561 N N . ILE A 1 199 ? -8.930 -7.552 -1.898 1.00 95.94 199 ILE A N 1
ATOM 1562 C CA . ILE A 1 199 ? -8.181 -6.828 -0.855 1.00 95.94 199 ILE A CA 1
ATOM 1563 C C . ILE A 1 199 ? -6.671 -7.106 -0.958 1.00 95.94 199 ILE A C 1
ATOM 1565 O O . ILE A 1 199 ? -5.856 -6.251 -0.619 1.00 95.94 199 ILE A O 1
ATOM 1569 N N . VAL A 1 200 ? -6.278 -8.297 -1.422 1.00 97.38 200 VAL A N 1
ATOM 1570 C CA . VAL A 1 200 ? -4.879 -8.744 -1.536 1.00 97.38 200 VAL A CA 1
ATOM 1571 C C . VAL A 1 200 ? -4.543 -9.075 -2.987 1.00 97.38 200 VAL A C 1
ATOM 1573 O O . VAL A 1 200 ? -5.332 -9.709 -3.676 1.00 97.38 200 VAL A O 1
ATOM 1576 N N . GLU A 1 201 ? -3.337 -8.736 -3.443 1.00 95.81 201 GLU A N 1
ATOM 1577 C CA . GLU A 1 201 ? -2.835 -9.147 -4.760 1.00 95.81 201 GLU A CA 1
ATOM 1578 C C . GLU A 1 201 ? -1.489 -9.888 -4.689 1.00 95.81 201 GLU A C 1
ATOM 1580 O O . GLU A 1 201 ? -0.733 -9.784 -3.717 1.00 95.81 201 GLU A O 1
ATOM 1585 N N . ARG A 1 202 ? -1.167 -10.623 -5.762 1.00 94.94 202 ARG A N 1
ATOM 1586 C CA . ARG A 1 202 ? 0.160 -11.211 -5.997 1.00 94.94 202 ARG A CA 1
ATOM 1587 C C . ARG A 1 202 ? 1.000 -10.320 -6.906 1.00 94.94 202 ARG A C 1
ATOM 1589 O O . ARG A 1 202 ? 0.850 -10.353 -8.128 1.00 94.94 202 ARG A O 1
ATOM 1596 N N . VAL A 1 203 ? 1.973 -9.635 -6.322 1.00 93.69 203 VAL A N 1
ATOM 1597 C CA . VAL A 1 203 ? 3.024 -8.929 -7.059 1.00 93.69 203 VAL A CA 1
ATOM 1598 C C . VAL A 1 203 ? 4.196 -9.868 -7.378 1.00 93.69 203 VAL A C 1
ATOM 1600 O O . VAL A 1 203 ? 4.606 -10.709 -6.571 1.00 93.69 203 VAL A O 1
ATOM 1603 N N . TYR A 1 204 ? 4.744 -9.729 -8.584 1.00 93.81 204 TYR A N 1
ATOM 1604 C CA . TYR A 1 204 ? 5.849 -10.535 -9.113 1.00 93.81 204 TYR A CA 1
ATOM 1605 C C . TYR A 1 204 ? 6.987 -9.619 -9.582 1.00 93.81 204 TYR A C 1
ATOM 1607 O O . TYR A 1 204 ? 6.710 -8.523 -10.071 1.00 93.81 204 TYR A O 1
ATOM 1615 N N . PRO A 1 205 ? 8.253 -10.067 -9.523 1.00 92.88 205 PRO A N 1
ATOM 1616 C CA . PRO A 1 205 ? 9.327 -9.374 -10.215 1.00 92.88 205 PRO A CA 1
ATOM 1617 C C . PRO A 1 205 ? 9.177 -9.555 -11.734 1.00 92.88 205 PRO A C 1
ATOM 1619 O O . PRO A 1 205 ? 8.825 -10.638 -12.209 1.00 92.88 205 PRO A O 1
ATOM 1622 N N . LEU A 1 206 ? 9.473 -8.497 -12.486 1.00 91.75 206 LEU A N 1
ATOM 1623 C CA . LEU A 1 206 ? 9.295 -8.407 -13.936 1.00 91.75 206 LEU A CA 1
ATOM 1624 C C . LEU A 1 206 ? 9.912 -9.601 -14.691 1.00 91.75 206 LEU A C 1
ATOM 1626 O O . LEU A 1 206 ? 11.093 -9.921 -14.537 1.00 91.75 206 LEU A O 1
ATOM 1630 N N . GLY A 1 207 ? 9.112 -10.260 -15.530 1.00 87.62 207 GLY A N 1
ATOM 1631 C CA . GLY A 1 207 ? 9.490 -11.472 -16.263 1.00 87.62 207 GLY A CA 1
ATOM 1632 C C . GLY A 1 207 ? 9.328 -12.787 -15.490 1.00 87.62 207 GLY A C 1
ATOM 1633 O O . GLY A 1 207 ? 9.689 -13.850 -16.011 1.00 87.62 207 GLY A O 1
ATOM 1634 N N . MET A 1 208 ? 8.818 -12.740 -14.255 1.00 90.69 208 MET A N 1
ATOM 1635 C CA . MET A 1 208 ? 8.521 -13.908 -13.416 1.00 90.69 208 MET A CA 1
ATOM 1636 C C . MET A 1 208 ? 7.021 -14.073 -13.125 1.00 90.69 208 MET A C 1
ATOM 1638 O O . MET A 1 208 ? 6.653 -14.814 -12.210 1.00 90.69 208 MET A O 1
ATOM 1642 N N . GLU A 1 209 ? 6.158 -13.408 -13.890 1.00 89.81 209 GLU A N 1
ATOM 1643 C CA . GLU A 1 209 ? 4.706 -13.424 -13.718 1.00 89.81 209 GLU A CA 1
ATOM 1644 C C . GLU A 1 209 ? 4.156 -14.861 -13.766 1.00 89.81 209 GLU A C 1
ATOM 1646 O O . GLU A 1 209 ? 4.613 -15.703 -14.545 1.00 89.81 209 GLU A O 1
ATOM 1651 N N . GLY A 1 210 ? 3.190 -15.171 -12.897 1.00 89.56 210 GLY A N 1
ATOM 1652 C CA . GLY A 1 210 ? 2.570 -16.499 -12.831 1.00 89.56 210 GLY A CA 1
ATOM 1653 C C . GLY A 1 210 ? 3.490 -17.632 -12.349 1.00 89.56 210 GLY A C 1
ATOM 1654 O O . GLY A 1 210 ? 3.111 -18.797 -12.445 1.00 89.56 210 GLY A O 1
ATOM 1655 N N . ARG A 1 211 ? 4.690 -17.337 -11.822 1.00 91.31 211 ARG A N 1
ATOM 1656 C CA . ARG A 1 211 ? 5.609 -18.331 -11.231 1.00 91.31 211 ARG A CA 1
ATOM 1657 C C . ARG A 1 211 ? 5.504 -18.285 -9.696 1.00 91.31 211 ARG A C 1
ATOM 1659 O O . ARG A 1 211 ? 6.179 -17.451 -9.089 1.00 91.31 211 ARG A O 1
ATOM 1666 N N . PRO A 1 212 ? 4.750 -19.182 -9.021 1.00 88.50 212 PRO A N 1
ATOM 1667 C CA . PRO A 1 212 ? 4.358 -18.983 -7.616 1.00 88.50 212 PRO A CA 1
ATOM 1668 C C . PRO A 1 212 ? 5.518 -18.837 -6.620 1.00 88.50 212 PRO A C 1
ATOM 1670 O O . PRO A 1 212 ? 5.372 -18.181 -5.597 1.00 88.50 212 PRO A O 1
ATOM 1673 N N . ARG A 1 213 ? 6.699 -19.389 -6.933 1.00 89.25 213 ARG A N 1
ATOM 1674 C CA . ARG A 1 213 ? 7.918 -19.259 -6.110 1.00 89.25 213 ARG A CA 1
ATOM 1675 C C . ARG A 1 213 ? 8.493 -17.834 -6.017 1.00 89.25 213 ARG A C 1
ATOM 1677 O O . ARG A 1 213 ? 9.366 -17.609 -5.185 1.00 89.25 213 ARG A O 1
ATOM 1684 N N . TYR A 1 214 ? 8.058 -16.915 -6.881 1.00 90.50 214 TYR A N 1
ATOM 1685 C CA . TYR A 1 214 ? 8.448 -15.498 -6.859 1.00 90.50 214 TYR A CA 1
ATOM 1686 C C . TYR A 1 214 ? 7.287 -14.561 -6.498 1.00 90.50 214 TYR A C 1
ATOM 1688 O O . TYR A 1 214 ? 7.496 -13.352 -6.469 1.00 90.50 214 TYR A O 1
ATOM 1696 N N . ALA A 1 215 ? 6.089 -15.094 -6.235 1.00 92.75 215 ALA A N 1
ATOM 1697 C CA . ALA A 1 215 ? 4.965 -14.285 -5.784 1.00 92.75 215 ALA A CA 1
ATOM 1698 C C . ALA A 1 215 ? 5.257 -13.722 -4.384 1.00 92.75 215 ALA A C 1
ATOM 1700 O O . ALA A 1 215 ? 5.572 -14.477 -3.457 1.00 92.75 215 ALA A O 1
ATOM 1701 N N . ARG A 1 216 ? 5.117 -12.406 -4.242 1.00 94.81 216 ARG A N 1
ATOM 1702 C CA . ARG A 1 216 ? 4.919 -11.720 -2.964 1.00 94.81 216 ARG A CA 1
ATOM 1703 C C . ARG A 1 216 ? 3.447 -11.304 -2.898 1.00 94.81 216 ARG A C 1
ATOM 1705 O O . ARG A 1 216 ? 2.892 -10.871 -3.904 1.00 94.81 216 ARG A O 1
ATOM 1712 N N . TYR A 1 217 ? 2.820 -11.448 -1.741 1.00 96.88 217 TYR A N 1
ATOM 1713 C CA . TYR A 1 217 ? 1.482 -10.931 -1.480 1.00 96.88 217 TYR A CA 1
ATOM 1714 C C . TYR A 1 217 ? 1.595 -9.532 -0.876 1.00 96.88 217 TYR A C 1
ATOM 1716 O O . TYR A 1 217 ? 2.467 -9.291 -0.040 1.00 96.88 217 TYR A O 1
ATOM 1724 N N . THR A 1 218 ? 0.720 -8.628 -1.303 1.00 96.38 218 THR A N 1
ATOM 1725 C CA . THR A 1 218 ? 0.538 -7.292 -0.721 1.00 96.38 218 THR A CA 1
ATOM 1726 C C . THR A 1 218 ? -0.950 -7.021 -0.557 1.00 96.38 218 THR A C 1
ATOM 1728 O O . THR A 1 218 ? -1.763 -7.582 -1.291 1.00 96.38 218 THR A O 1
ATOM 1731 N N . ILE A 1 219 ? -1.314 -6.159 0.389 1.00 97.06 219 ILE A N 1
ATOM 1732 C CA . ILE A 1 219 ? -2.645 -5.549 0.389 1.00 97.06 219 ILE A CA 1
ATOM 1733 C C . ILE A 1 219 ? -2.688 -4.590 -0.813 1.00 97.06 219 ILE A C 1
ATOM 1735 O O . ILE A 1 219 ? -1.719 -3.864 -1.048 1.00 97.06 219 ILE A O 1
ATOM 1739 N N . ALA A 1 220 ? -3.756 -4.674 -1.605 1.00 92.88 220 ALA A N 1
ATOM 1740 C CA . ALA A 1 220 ? -3.945 -3.943 -2.858 1.00 92.88 220 ALA A CA 1
ATOM 1741 C C . ALA A 1 220 ? -4.719 -2.630 -2.656 1.00 92.88 220 ALA A C 1
ATOM 1743 O O . ALA A 1 220 ? -4.457 -1.645 -3.343 1.00 92.88 220 ALA A O 1
ATOM 1744 N N . ASP A 1 221 ? -5.657 -2.607 -1.706 1.00 91.06 221 ASP A N 1
ATOM 1745 C CA . ASP A 1 221 ? -6.350 -1.385 -1.301 1.00 91.06 221 ASP A CA 1
ATOM 1746 C C . ASP A 1 221 ? -5.492 -0.563 -0.323 1.00 91.06 221 ASP A C 1
ATOM 1748 O O . ASP A 1 221 ? -4.969 -1.085 0.666 1.00 91.06 221 ASP A O 1
ATOM 1752 N N . SER A 1 222 ? -5.334 0.734 -0.600 1.00 93.00 222 SER A N 1
ATOM 1753 C CA . SER A 1 222 ? -4.462 1.617 0.187 1.00 93.00 222 SER A CA 1
ATOM 1754 C C . SER A 1 222 ? -4.989 1.867 1.602 1.00 93.00 222 SER A C 1
ATOM 1756 O O . SER A 1 222 ? -4.187 1.946 2.532 1.00 93.00 222 SER A O 1
ATOM 1758 N N . PHE A 1 223 ? -6.312 1.924 1.781 1.00 96.56 223 PHE A N 1
ATOM 1759 C CA . PHE A 1 223 ? -6.934 2.152 3.083 1.00 96.56 223 PHE A CA 1
ATOM 1760 C C . PHE A 1 223 ? -6.782 0.935 3.986 1.00 96.56 223 PHE A C 1
ATOM 1762 O O . PHE A 1 223 ? -6.274 1.076 5.097 1.00 96.56 223 PHE A O 1
ATOM 1769 N N . PHE A 1 224 ? -7.059 -0.272 3.489 1.00 96.62 224 PHE A N 1
ATOM 1770 C CA . PHE A 1 224 ? -6.725 -1.507 4.205 1.00 96.62 224 PHE A CA 1
ATOM 1771 C C . PHE A 1 224 ? -5.217 -1.589 4.506 1.00 96.62 224 PHE A C 1
ATOM 1773 O O . PHE A 1 224 ? -4.835 -1.961 5.616 1.00 96.62 224 PHE A O 1
ATOM 1780 N N . ALA A 1 225 ? -4.342 -1.223 3.560 1.00 96.06 225 ALA A N 1
ATOM 1781 C CA . ALA A 1 225 ? -2.892 -1.321 3.745 1.00 96.06 225 ALA A CA 1
ATOM 1782 C C . ALA A 1 225 ? -2.365 -0.385 4.847 1.00 96.06 225 ALA A C 1
ATOM 1784 O O . ALA A 1 225 ? -1.536 -0.802 5.665 1.00 96.06 225 ALA A O 1
ATOM 1785 N N . TRP A 1 226 ? -2.849 0.858 4.887 1.00 97.50 226 TRP A N 1
ATOM 1786 C CA . TRP A 1 226 ? -2.531 1.833 5.929 1.00 97.50 226 TRP A CA 1
ATOM 1787 C C . TRP A 1 226 ? -3.191 1.464 7.265 1.00 97.50 226 TRP A C 1
ATOM 1789 O O . TRP A 1 226 ? -2.499 1.374 8.279 1.00 97.50 226 TRP A O 1
ATOM 1799 N N . TRP A 1 227 ? -4.489 1.149 7.272 1.00 97.94 227 TRP A N 1
ATOM 1800 C CA . TRP A 1 227 ? -5.258 0.845 8.483 1.00 97.94 227 TRP A CA 1
ATOM 1801 C C . TRP A 1 227 ? -4.716 -0.390 9.219 1.00 97.94 227 TRP A C 1
ATOM 1803 O O . TRP A 1 227 ? -4.454 -0.317 10.419 1.00 97.94 227 TRP A O 1
ATOM 1813 N N . PHE A 1 228 ? -4.406 -1.490 8.517 1.00 97.69 228 PHE A N 1
ATOM 1814 C CA . PHE A 1 228 ? -3.772 -2.668 9.137 1.00 97.69 228 PHE A CA 1
ATOM 1815 C C . PHE A 1 228 ? -2.311 -2.433 9.570 1.00 97.69 228 PHE A C 1
ATOM 1817 O O . PHE A 1 228 ? -1.797 -3.181 10.406 1.00 97.69 228 PHE A O 1
ATOM 1824 N N . SER A 1 229 ? -1.635 -1.409 9.033 1.00 96.00 229 SER A N 1
ATOM 1825 C CA . SER A 1 229 ? -0.270 -1.035 9.437 1.00 96.00 229 SER A CA 1
ATOM 1826 C C . SER A 1 229 ? -0.238 -0.110 10.659 1.00 96.00 229 SER A C 1
ATOM 1828 O O . SER A 1 229 ? 0.637 -0.267 11.509 1.00 96.00 229 SER A O 1
ATOM 1830 N N . GLU A 1 230 ? -1.160 0.854 10.733 1.00 95.88 230 GLU A N 1
ATOM 1831 C CA . GLU A 1 230 ? -1.078 2.007 11.644 1.00 95.88 230 GLU A CA 1
ATOM 1832 C C . GLU A 1 230 ? -2.236 2.106 12.648 1.00 95.88 230 GLU A C 1
ATOM 1834 O O . GLU A 1 230 ? -2.015 2.573 13.761 1.00 95.88 230 GLU A O 1
ATOM 1839 N N . VAL A 1 231 ? -3.448 1.657 12.294 1.00 96.50 231 VAL A N 1
ATOM 1840 C CA . VAL A 1 231 ? -4.665 1.815 13.121 1.00 96.50 231 VAL A CA 1
ATOM 1841 C C . VAL A 1 231 ? -4.992 0.531 13.885 1.00 96.50 231 VAL A C 1
ATOM 1843 O O . VAL A 1 231 ? -5.147 0.562 15.103 1.00 96.50 231 VAL A O 1
ATOM 1846 N N . TYR A 1 232 ? -5.009 -0.624 13.209 1.00 96.38 232 TYR A N 1
ATOM 1847 C CA . TYR A 1 232 ? -5.313 -1.919 13.832 1.00 96.38 232 TYR A CA 1
ATOM 1848 C C . TYR A 1 232 ? -4.400 -2.277 15.022 1.00 96.38 232 TYR A C 1
ATOM 1850 O O . TYR A 1 232 ? -4.937 -2.739 16.039 1.00 96.38 232 TYR A O 1
ATOM 1858 N N . PRO A 1 233 ? -3.059 -2.076 14.961 1.00 93.50 233 PRO A N 1
ATOM 1859 C CA . PRO A 1 233 ? -2.176 -2.476 16.056 1.00 93.50 233 PRO A CA 1
ATOM 1860 C C . PRO A 1 233 ? -2.362 -1.660 17.351 1.00 93.50 233 PRO A C 1
ATOM 1862 O O . PRO A 1 233 ? -2.494 -2.284 18.407 1.00 93.50 233 PRO A O 1
ATOM 1865 N N . PRO A 1 234 ? -2.408 -0.309 17.331 1.00 92.88 234 PRO A N 1
ATOM 1866 C CA . PRO A 1 234 ? -2.609 0.487 18.536 1.00 92.88 234 PRO A CA 1
ATOM 1867 C C . PRO A 1 234 ? -4.082 0.829 18.815 1.00 92.88 234 PRO A C 1
ATOM 1869 O O . PRO A 1 234 ? -4.306 1.721 19.620 1.00 92.88 234 PRO A O 1
ATOM 1872 N N . ARG A 1 235 ? -5.094 0.186 18.204 1.00 90.62 235 ARG A N 1
ATOM 1873 C CA . ARG A 1 235 ? -6.503 0.637 18.341 1.00 90.62 235 ARG A CA 1
ATOM 1874 C C . ARG A 1 235 ? -6.995 0.793 19.788 1.00 90.62 235 ARG A C 1
ATOM 1876 O O . ARG A 1 235 ? -7.638 1.779 20.107 1.00 90.62 235 ARG A O 1
ATOM 1883 N N . HIS A 1 236 ? -6.577 -0.092 20.694 1.00 90.56 236 HIS A N 1
ATOM 1884 C CA . HIS A 1 236 ? -6.866 0.017 22.134 1.00 90.56 236 HIS A CA 1
ATOM 1885 C C . HIS A 1 236 ? -6.240 1.259 22.809 1.00 90.56 236 HIS A C 1
ATOM 1887 O O . HIS A 1 236 ? -6.680 1.678 23.872 1.00 90.56 236 HIS A O 1
ATOM 1893 N N . LEU A 1 237 ? -5.212 1.862 22.206 1.00 92.94 237 LEU A N 1
ATOM 1894 C CA . LEU A 1 237 ? -4.620 3.129 22.637 1.00 92.94 237 LEU A CA 1
ATOM 1895 C C . LEU A 1 237 ? -5.362 4.348 22.068 1.00 92.94 237 LEU A C 1
ATOM 1897 O O . LEU A 1 237 ? -5.217 5.424 22.631 1.00 92.94 237 LEU A O 1
ATOM 1901 N N . LEU A 1 238 ? -6.191 4.206 21.023 1.00 92.31 238 LEU A N 1
ATOM 1902 C CA . LEU A 1 238 ? -7.097 5.286 20.595 1.00 92.31 2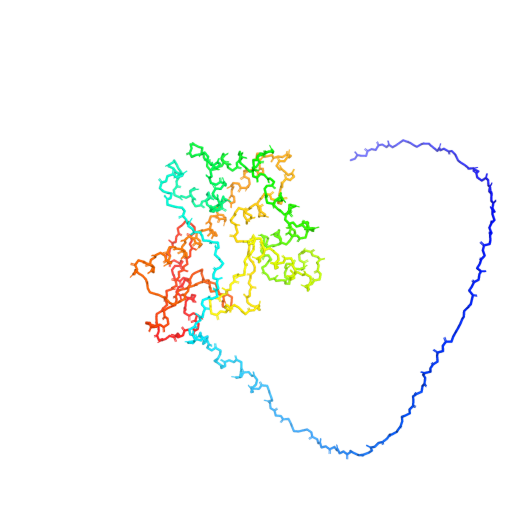38 LEU A CA 1
ATOM 1903 C C . LEU A 1 238 ? -8.203 5.540 21.635 1.00 92.31 238 LEU A C 1
ATOM 1905 O O . LEU A 1 238 ? -8.689 6.659 21.742 1.00 92.31 238 LEU A O 1
ATOM 1909 N N . GLU A 1 239 ? -8.558 4.534 22.440 1.00 89.38 239 GLU A N 1
ATOM 1910 C CA . GLU A 1 239 ? -9.477 4.686 23.579 1.00 89.38 239 GLU A CA 1
ATOM 1911 C C . GLU A 1 239 ? -8.791 5.270 24.830 1.00 89.38 239 GLU A C 1
ATOM 1913 O O . GLU A 1 239 ? -9.424 5.986 25.603 1.00 89.38 239 GLU A O 1
ATOM 1918 N N . LEU A 1 240 ? -7.505 4.960 25.047 1.00 92.31 240 LEU A N 1
ATOM 1919 C CA . LEU A 1 240 ? -6.771 5.287 26.282 1.00 92.31 240 LEU A CA 1
ATOM 1920 C C . LEU A 1 240 ? -5.933 6.575 26.201 1.00 92.31 240 LEU A C 1
ATOM 1922 O O . LEU A 1 240 ? -5.770 7.261 27.207 1.00 92.31 240 LEU A O 1
ATOM 1926 N N . ASP A 1 241 ? -5.372 6.877 25.030 1.00 93.94 241 ASP A N 1
ATOM 1927 C CA . ASP A 1 241 ? -4.522 8.040 24.742 1.00 93.94 241 ASP A CA 1
ATOM 1928 C C . ASP A 1 241 ? -4.677 8.438 23.252 1.00 93.94 241 ASP A C 1
ATOM 1930 O O . ASP A 1 241 ? -3.777 8.201 22.429 1.00 93.94 241 ASP A O 1
ATOM 1934 N N . PRO A 1 242 ? -5.853 8.976 22.859 1.00 93.00 242 PRO A N 1
ATOM 1935 C CA . PRO A 1 242 ? -6.163 9.292 21.465 1.00 93.00 242 PRO A CA 1
ATOM 1936 C C . PRO A 1 242 ? -5.197 10.308 20.851 1.00 93.00 242 PRO A C 1
ATOM 1938 O O . PRO A 1 242 ? -4.803 10.144 19.697 1.00 93.00 242 PRO A O 1
ATOM 1941 N N . GLU A 1 243 ? -4.790 11.341 21.595 1.00 94.19 243 GLU A N 1
ATOM 1942 C CA . GLU A 1 243 ? -3.982 12.441 21.056 1.00 94.19 243 GLU A CA 1
ATOM 1943 C C . GLU A 1 243 ? -2.560 11.997 20.688 1.00 94.19 243 GLU A C 1
ATOM 1945 O O . GLU A 1 243 ? -2.113 12.214 19.557 1.00 94.19 243 GLU A O 1
ATOM 1950 N N . GLU A 1 244 ? -1.843 11.332 21.600 1.00 95.94 244 GLU A N 1
ATOM 1951 C CA . GLU A 1 244 ? -0.488 10.841 21.328 1.00 95.94 244 GLU A CA 1
ATOM 1952 C C . GLU A 1 244 ? -0.508 9.668 20.334 1.00 95.94 244 GLU A C 1
ATOM 1954 O O . GLU A 1 244 ? 0.387 9.560 19.489 1.00 95.94 244 GLU A O 1
ATOM 1959 N N . THR A 1 245 ? -1.547 8.825 20.352 1.00 95.44 245 THR A N 1
ATOM 1960 C CA . THR A 1 245 ? -1.706 7.743 19.365 1.00 95.44 245 THR A CA 1
ATOM 1961 C C . THR A 1 245 ? -1.959 8.301 17.961 1.00 95.44 245 THR A C 1
ATOM 1963 O O . THR A 1 245 ? -1.246 7.937 17.020 1.00 95.44 245 THR A O 1
ATOM 1966 N N . ALA A 1 246 ? -2.881 9.255 17.804 1.00 95.81 246 ALA A N 1
ATOM 1967 C CA . ALA A 1 246 ? -3.130 9.926 16.527 1.00 95.81 246 ALA A CA 1
ATOM 1968 C C . ALA A 1 246 ? -1.900 10.702 16.033 1.00 95.81 246 ALA A C 1
ATOM 1970 O O . ALA A 1 246 ? -1.579 10.677 14.843 1.00 95.81 246 ALA A O 1
ATOM 1971 N N . LYS A 1 247 ? -1.156 11.350 16.932 1.00 96.31 247 LYS A N 1
ATOM 1972 C CA . LYS A 1 247 ? 0.115 12.025 16.628 1.00 96.31 247 LYS A CA 1
ATOM 1973 C C . LYS A 1 247 ? 1.178 11.052 16.102 1.00 96.31 247 LYS A C 1
ATOM 1975 O O . LYS A 1 247 ? 1.822 11.360 15.099 1.00 96.31 247 LYS A O 1
ATOM 1980 N N . ARG A 1 248 ? 1.320 9.860 16.697 1.00 96.00 248 ARG A N 1
ATOM 1981 C CA . ARG A 1 248 ? 2.233 8.799 16.215 1.00 96.00 248 ARG A CA 1
ATOM 1982 C C . ARG A 1 248 ? 1.836 8.254 14.841 1.00 96.00 248 ARG A C 1
ATOM 1984 O O . ARG A 1 248 ? 2.713 8.050 14.002 1.00 96.00 248 ARG A O 1
ATOM 1991 N N . ILE A 1 249 ? 0.539 8.067 14.589 1.00 96.19 249 ILE A N 1
ATOM 1992 C CA . ILE A 1 249 ? 0.010 7.658 13.275 1.00 96.19 249 ILE A CA 1
ATOM 1993 C C . ILE A 1 249 ? 0.305 8.741 12.222 1.00 96.19 249 ILE A C 1
ATOM 1995 O O . ILE A 1 249 ? 0.865 8.451 11.164 1.00 96.19 249 ILE A O 1
ATOM 1999 N N . ASN A 1 250 ? 0.020 10.009 12.534 1.00 95.69 250 ASN A N 1
ATOM 2000 C CA . ASN A 1 250 ? 0.261 11.138 11.630 1.00 95.69 250 ASN A CA 1
ATOM 2001 C C . ASN A 1 250 ? 1.754 11.339 11.300 1.00 95.69 250 ASN A C 1
ATOM 2003 O O . ASN A 1 250 ? 2.095 11.622 10.151 1.00 95.69 250 ASN A O 1
ATOM 2007 N N . GLN A 1 251 ? 2.664 11.108 12.254 1.00 95.69 251 GLN A N 1
ATOM 2008 C CA . GLN A 1 251 ? 4.120 11.120 12.018 1.00 95.69 251 GLN A CA 1
ATOM 2009 C C . GLN A 1 251 ? 4.597 10.053 11.014 1.00 95.69 251 GLN A C 1
ATOM 2011 O O . GLN A 1 251 ? 5.709 10.152 10.495 1.00 95.69 251 GLN A O 1
ATOM 2016 N N . ARG A 1 252 ? 3.785 9.028 10.734 1.00 95.44 252 ARG A N 1
ATOM 2017 C CA . ARG A 1 252 ? 4.143 7.880 9.886 1.00 95.44 252 ARG A CA 1
ATOM 2018 C C . ARG A 1 252 ? 3.503 7.919 8.494 1.00 95.44 252 ARG A C 1
ATOM 2020 O O . ARG A 1 252 ? 3.794 7.049 7.674 1.00 95.44 252 ARG A O 1
ATOM 2027 N N . LEU A 1 253 ? 2.723 8.958 8.174 1.00 95.81 253 LEU A N 1
ATOM 2028 C CA . LEU A 1 253 ? 2.087 9.144 6.859 1.00 95.81 253 LEU A CA 1
ATOM 2029 C C . LEU A 1 253 ? 3.080 9.109 5.689 1.00 95.81 253 LEU A C 1
ATOM 2031 O O . LEU A 1 253 ? 2.791 8.495 4.665 1.00 95.81 253 LEU A O 1
ATOM 2035 N N . ASP A 1 254 ? 4.276 9.682 5.848 1.00 96.00 254 ASP A N 1
ATOM 2036 C CA . ASP A 1 254 ? 5.295 9.696 4.787 1.00 96.00 254 ASP A CA 1
ATOM 2037 C C . ASP A 1 254 ? 5.838 8.295 4.431 1.00 96.00 254 ASP A C 1
ATOM 2039 O O . ASP A 1 254 ? 6.329 8.090 3.318 1.00 96.00 254 ASP A O 1
ATOM 2043 N N . ILE A 1 255 ? 5.683 7.296 5.312 1.00 93.44 255 ILE A N 1
ATOM 2044 C CA . ILE A 1 255 ? 6.009 5.892 5.005 1.00 93.44 255 ILE A CA 1
ATOM 2045 C C . ILE A 1 255 ? 5.019 5.345 3.967 1.00 93.44 255 ILE A C 1
ATOM 2047 O O . ILE A 1 255 ? 5.428 4.689 3.006 1.00 93.44 255 ILE A O 1
ATOM 2051 N N . HIS A 1 256 ? 3.729 5.650 4.112 1.00 94.00 256 HIS A N 1
ATOM 2052 C CA . HIS A 1 256 ? 2.677 5.183 3.201 1.00 94.00 256 HIS A CA 1
ATOM 2053 C C . HIS A 1 256 ? 2.610 6.020 1.928 1.00 94.00 256 HIS A C 1
ATOM 2055 O O . HIS A 1 256 ? 2.501 5.452 0.841 1.00 94.00 256 HIS A O 1
ATOM 2061 N N . ALA A 1 257 ? 2.830 7.333 2.030 1.00 95.62 257 ALA A N 1
ATOM 2062 C CA . ALA A 1 257 ? 3.012 8.202 0.872 1.00 95.62 257 ALA A CA 1
ATOM 2063 C C . ALA A 1 257 ? 4.164 7.717 -0.023 1.00 95.62 257 ALA A C 1
ATOM 2065 O O . ALA A 1 257 ? 4.020 7.725 -1.241 1.00 95.62 257 ALA A O 1
ATOM 2066 N N . SER A 1 258 ? 5.263 7.199 0.549 1.00 94.06 258 SER A N 1
ATOM 2067 C CA . SER A 1 258 ? 6.366 6.640 -0.248 1.00 94.06 258 SER A CA 1
ATOM 2068 C C . SER A 1 258 ? 5.958 5.415 -1.081 1.00 94.06 258 SER A C 1
ATOM 2070 O O . SER A 1 258 ? 6.302 5.338 -2.260 1.00 94.06 258 SER A O 1
ATOM 2072 N N . ARG A 1 259 ? 5.134 4.518 -0.517 1.00 90.38 259 ARG A N 1
ATOM 2073 C CA . ARG A 1 259 ? 4.575 3.344 -1.213 1.00 90.38 259 ARG A CA 1
ATOM 2074 C C . ARG A 1 259 ? 3.582 3.758 -2.302 1.00 90.38 259 ARG A C 1
ATOM 2076 O O . ARG A 1 259 ? 3.659 3.271 -3.427 1.00 90.38 259 ARG A O 1
ATOM 2083 N N . ALA A 1 260 ? 2.680 4.689 -1.989 1.00 92.88 260 ALA A N 1
ATOM 2084 C CA . ALA A 1 260 ? 1.713 5.219 -2.950 1.00 92.88 260 ALA A CA 1
ATOM 2085 C C . ALA A 1 260 ? 2.397 5.986 -4.097 1.00 92.88 260 ALA A C 1
ATOM 2087 O O . ALA A 1 260 ? 1.957 5.917 -5.243 1.00 92.88 260 ALA A O 1
ATOM 2088 N N . TRP A 1 261 ? 3.510 6.668 -3.820 1.00 94.62 261 TRP A N 1
ATOM 2089 C CA . TRP A 1 261 ? 4.292 7.394 -4.818 1.00 94.62 261 TRP A CA 1
ATOM 2090 C C . TRP A 1 261 ? 4.938 6.472 -5.863 1.00 94.62 261 TRP A C 1
ATOM 2092 O O . TRP A 1 261 ? 4.964 6.817 -7.044 1.00 94.62 261 TRP A O 1
ATOM 2102 N N . GLU A 1 262 ? 5.382 5.271 -5.475 1.00 93.25 262 GLU A N 1
ATOM 2103 C CA . GLU A 1 262 ? 5.831 4.236 -6.422 1.00 93.25 262 GLU A CA 1
ATOM 2104 C C . GLU A 1 262 ? 4.710 3.807 -7.385 1.00 93.25 262 GLU A C 1
ATOM 2106 O O . GLU A 1 262 ? 4.939 3.683 -8.591 1.00 93.25 262 GLU A O 1
ATOM 2111 N N . GLN A 1 263 ? 3.486 3.625 -6.875 1.00 90.69 263 GLN A N 1
ATOM 2112 C CA . GLN A 1 263 ? 2.318 3.305 -7.702 1.00 90.69 263 GLN A CA 1
ATOM 2113 C C . GLN A 1 263 ? 1.967 4.465 -8.646 1.00 90.69 263 GLN A C 1
ATOM 2115 O O . GLN A 1 263 ? 1.835 4.252 -9.851 1.00 90.69 263 GLN A O 1
ATOM 2120 N N . ILE A 1 264 ? 1.889 5.697 -8.131 1.00 93.69 264 ILE A N 1
ATOM 2121 C CA . ILE A 1 264 ? 1.611 6.906 -8.924 1.00 93.69 264 ILE A CA 1
ATOM 2122 C C . ILE A 1 264 ? 2.658 7.083 -10.036 1.00 93.69 264 ILE A C 1
ATOM 2124 O O . ILE A 1 264 ? 2.309 7.420 -11.169 1.00 93.69 264 ILE A O 1
ATOM 2128 N N . ALA A 1 265 ? 3.935 6.803 -9.761 1.00 94.62 265 ALA A N 1
ATOM 2129 C CA . ALA A 1 265 ? 4.995 6.834 -10.766 1.00 94.62 265 ALA A CA 1
ATOM 2130 C C . ALA A 1 265 ? 4.819 5.745 -11.844 1.00 94.62 265 ALA A C 1
ATOM 2132 O O . ALA A 1 265 ? 4.983 6.028 -13.034 1.00 94.62 265 ALA A O 1
ATOM 2133 N N . LEU A 1 266 ? 4.427 4.522 -11.471 1.00 94.06 266 LEU A N 1
ATOM 2134 C CA . LEU A 1 266 ? 4.138 3.436 -12.418 1.00 94.06 266 LEU A CA 1
ATOM 2135 C C . LEU A 1 266 ? 2.928 3.771 -13.306 1.00 94.06 266 LEU A C 1
ATOM 2137 O O . LEU A 1 266 ? 2.976 3.598 -14.529 1.00 94.06 266 LEU A O 1
ATOM 2141 N N . GLU A 1 267 ? 1.868 4.326 -12.724 1.00 93.12 267 GLU A N 1
ATOM 2142 C CA . GLU A 1 267 ? 0.693 4.812 -13.451 1.00 93.12 267 GLU A CA 1
ATOM 2143 C C . GLU A 1 267 ? 1.029 6.000 -14.368 1.00 93.12 267 GLU A C 1
ATOM 2145 O O . GLU A 1 267 ? 0.540 6.067 -15.502 1.00 93.12 267 GLU A O 1
ATOM 2150 N N . HIS A 1 268 ? 1.936 6.889 -13.951 1.00 94.81 268 HIS A N 1
ATOM 2151 C CA . HIS A 1 268 ? 2.455 7.965 -14.795 1.00 94.81 268 HIS A CA 1
ATOM 2152 C C . HIS A 1 268 ? 3.253 7.421 -15.992 1.00 94.81 268 HIS A C 1
ATOM 2154 O O . HIS A 1 268 ? 3.056 7.881 -17.118 1.00 94.81 268 HIS A O 1
ATOM 2160 N N . MET A 1 269 ? 4.090 6.398 -15.800 1.00 95.88 269 MET A N 1
ATOM 2161 C CA . MET A 1 269 ? 4.809 5.723 -16.893 1.00 95.88 269 MET A CA 1
ATOM 2162 C C . MET A 1 269 ? 3.837 5.069 -17.894 1.00 95.88 269 MET A C 1
ATOM 2164 O O . MET A 1 269 ? 4.010 5.195 -19.111 1.00 95.88 269 MET A O 1
ATOM 2168 N N . LEU A 1 270 ? 2.755 4.447 -17.407 1.00 95.06 270 LEU A N 1
ATOM 2169 C CA . LEU A 1 270 ? 1.662 3.943 -18.249 1.00 95.06 270 LEU A CA 1
ATOM 2170 C C . LEU A 1 270 ? 0.927 5.072 -18.997 1.00 95.06 270 LEU A C 1
ATOM 2172 O O . LEU A 1 270 ? 0.558 4.896 -20.162 1.00 95.06 270 LEU A O 1
ATOM 2176 N N . LEU A 1 271 ? 0.731 6.237 -18.373 1.00 95.62 271 LEU A N 1
ATOM 2177 C CA . LEU A 1 271 ? 0.133 7.415 -19.009 1.00 95.62 271 LEU A CA 1
ATOM 2178 C C . LEU A 1 271 ? 1.040 8.011 -20.097 1.00 95.62 271 LEU A C 1
ATOM 2180 O O . LEU A 1 271 ? 0.541 8.374 -21.163 1.00 95.62 271 LEU A O 1
ATOM 2184 N N . LEU A 1 272 ? 2.355 8.082 -19.867 1.00 95.62 272 LEU A N 1
ATOM 2185 C CA . LEU A 1 272 ? 3.333 8.518 -20.870 1.00 95.62 272 LEU A CA 1
ATOM 2186 C C . LEU A 1 272 ? 3.329 7.587 -22.087 1.00 95.62 272 LEU A C 1
ATOM 2188 O O . LEU A 1 272 ? 3.281 8.078 -23.216 1.00 95.62 272 LEU A O 1
ATOM 2192 N N . ARG A 1 273 ? 3.258 6.265 -21.876 1.00 95.06 273 ARG A N 1
ATOM 2193 C CA . ARG A 1 273 ? 3.087 5.284 -22.961 1.00 95.06 273 ARG A CA 1
ATOM 2194 C C . ARG A 1 273 ? 1.793 5.487 -23.743 1.00 95.06 273 ARG A C 1
ATOM 2196 O O . ARG A 1 273 ? 1.820 5.528 -24.968 1.00 95.06 273 ARG A O 1
ATOM 2203 N N . ARG A 1 274 ? 0.657 5.677 -23.060 1.00 95.19 274 ARG A N 1
ATOM 2204 C CA . ARG A 1 274 ? -0.637 5.983 -23.712 1.00 95.19 274 ARG A CA 1
ATOM 2205 C C . ARG A 1 274 ? -0.612 7.294 -24.514 1.00 95.19 274 ARG A C 1
ATOM 2207 O O . ARG A 1 274 ? -1.419 7.450 -25.420 1.00 95.19 274 ARG A O 1
ATOM 2214 N N . LYS A 1 275 ? 0.299 8.218 -24.190 1.00 96.19 275 LYS A N 1
ATOM 2215 C CA . LYS A 1 275 ? 0.536 9.486 -24.904 1.00 96.19 275 LYS A CA 1
ATOM 2216 C C . LYS A 1 275 ? 1.659 9.407 -25.954 1.00 96.19 275 LYS A C 1
ATOM 2218 O O . LYS A 1 275 ? 2.072 10.452 -26.447 1.00 96.19 275 LYS A O 1
ATOM 2223 N N . GLY A 1 276 ? 2.198 8.220 -26.252 1.00 94.25 276 GLY A N 1
ATOM 2224 C CA . GLY A 1 276 ? 3.304 8.040 -27.206 1.00 94.25 276 GLY A CA 1
ATOM 2225 C C . GLY A 1 276 ? 4.646 8.644 -26.766 1.00 94.25 276 GLY A C 1
ATOM 2226 O O . GLY A 1 276 ? 5.551 8.771 -27.581 1.00 94.25 276 GLY A O 1
ATOM 2227 N N . ARG A 1 277 ? 4.791 9.033 -25.489 1.00 94.25 277 ARG A N 1
ATOM 2228 C CA . ARG A 1 277 ? 6.008 9.671 -24.942 1.00 94.25 277 ARG A CA 1
ATOM 2229 C C . ARG A 1 277 ? 7.040 8.680 -24.403 1.00 94.25 277 ARG A C 1
ATOM 2231 O O . ARG A 1 277 ? 8.159 9.076 -24.108 1.00 94.25 277 ARG A O 1
ATOM 2238 N N . LEU A 1 278 ? 6.654 7.416 -24.247 1.00 93.25 278 LEU A N 1
ATOM 2239 C CA . LEU A 1 278 ? 7.523 6.287 -23.919 1.00 93.25 278 LEU A CA 1
ATOM 2240 C C . LEU A 1 278 ? 7.043 5.065 -24.701 1.00 93.25 278 LEU A C 1
ATOM 2242 O O . LEU A 1 278 ? 5.835 4.878 -24.858 1.00 93.25 278 LEU A O 1
ATOM 2246 N N . SER A 1 279 ? 7.969 4.206 -25.115 1.00 93.00 279 SER A N 1
ATOM 2247 C CA . SER A 1 279 ? 7.645 2.874 -25.624 1.00 93.00 279 SER A CA 1
ATOM 2248 C C . SER A 1 279 ? 8.123 1.804 -24.646 1.00 93.00 279 SER A C 1
ATOM 2250 O O . SER A 1 279 ? 9.159 1.958 -24.004 1.00 93.00 279 SER A O 1
ATOM 2252 N N . PHE A 1 280 ? 7.317 0.754 -24.493 1.00 94.69 280 PHE A N 1
ATOM 2253 C CA . PHE A 1 280 ? 7.662 -0.490 -23.804 1.00 94.69 280 PHE A CA 1
ATOM 2254 C C . PHE A 1 280 ? 6.599 -1.559 -24.087 1.00 94.69 280 PHE A C 1
ATOM 2256 O O . PHE A 1 280 ? 5.428 -1.250 -24.338 1.00 94.69 280 PHE A O 1
ATOM 2263 N N . THR A 1 281 ? 6.980 -2.830 -24.002 1.00 92.94 281 THR A N 1
ATOM 2264 C CA . THR A 1 281 ? 6.069 -3.981 -24.101 1.00 92.94 281 THR A CA 1
ATOM 2265 C C . THR A 1 281 ? 5.739 -4.582 -22.733 1.00 92.94 281 THR A C 1
ATOM 2267 O O . THR A 1 281 ? 4.695 -5.219 -22.592 1.00 92.94 281 THR A O 1
ATOM 2270 N N . LYS A 1 282 ? 6.573 -4.346 -21.706 1.00 93.25 282 LYS A N 1
ATOM 2271 C CA . LYS A 1 282 ? 6.354 -4.773 -20.307 1.00 93.25 282 LYS A CA 1
ATOM 2272 C C . LYS A 1 282 ? 6.808 -3.689 -19.320 1.00 93.25 282 LYS A C 1
ATOM 2274 O O . LYS A 1 282 ? 7.736 -2.947 -19.628 1.00 93.25 282 LYS A O 1
ATOM 2279 N N . ILE A 1 283 ? 6.188 -3.616 -18.142 1.00 94.94 283 ILE A N 1
ATOM 2280 C CA . ILE A 1 283 ? 6.590 -2.736 -17.030 1.00 94.94 283 ILE A CA 1
ATOM 2281 C C . ILE A 1 283 ? 6.274 -3.403 -15.686 1.00 94.94 283 ILE A C 1
ATOM 2283 O O . ILE A 1 283 ? 5.277 -4.116 -15.585 1.00 94.94 283 ILE A O 1
ATOM 2287 N N . GLY A 1 284 ? 7.105 -3.181 -14.666 1.00 93.19 284 GLY A N 1
ATOM 2288 C CA . GLY A 1 284 ? 6.866 -3.660 -13.301 1.00 93.19 284 GLY A CA 1
ATOM 2289 C C . GLY A 1 284 ? 8.076 -3.485 -12.381 1.00 93.19 284 GLY A C 1
ATOM 2290 O O . GLY A 1 284 ? 9.118 -2.984 -12.806 1.00 93.19 284 GLY A O 1
ATOM 2291 N N . LYS A 1 285 ? 7.943 -3.923 -11.124 1.00 92.88 285 LYS A N 1
ATOM 2292 C CA . LYS A 1 285 ? 9.046 -3.946 -10.147 1.00 92.88 285 LYS A CA 1
ATOM 2293 C C . LYS A 1 285 ? 10.073 -5.022 -10.504 1.00 92.88 285 LYS A C 1
ATOM 2295 O O . LYS A 1 285 ? 9.708 -6.073 -11.033 1.00 92.88 285 LYS A O 1
ATOM 2300 N N . LEU A 1 286 ? 11.346 -4.822 -10.169 1.00 92.31 286 LEU A N 1
ATOM 2301 C CA . LEU A 1 286 ? 12.397 -5.829 -10.352 1.00 92.31 286 LEU A CA 1
ATOM 2302 C C . LEU A 1 286 ? 13.009 -6.247 -9.013 1.00 92.31 286 LEU A C 1
ATOM 2304 O O . LEU A 1 286 ? 13.560 -5.413 -8.304 1.00 92.31 286 LEU A O 1
ATOM 2308 N N . TRP A 1 287 ? 13.026 -7.556 -8.741 1.00 90.50 287 TRP A N 1
ATOM 2309 C CA . TRP A 1 287 ? 13.763 -8.172 -7.629 1.00 90.50 287 TRP A CA 1
ATOM 2310 C C . TRP A 1 287 ? 14.713 -9.242 -8.169 1.00 90.50 287 TRP A C 1
ATOM 2312 O O . TRP A 1 287 ? 14.265 -10.265 -8.695 1.00 90.50 287 TRP A O 1
ATOM 2322 N N . TRP A 1 288 ? 16.024 -9.025 -8.051 1.00 83.06 288 TRP A N 1
ATOM 2323 C CA . TRP A 1 288 ? 17.040 -9.913 -8.623 1.00 83.06 288 TRP A CA 1
ATOM 2324 C C . TRP A 1 288 ? 18.299 -9.959 -7.749 1.00 83.06 288 TRP A C 1
ATOM 2326 O O . TRP A 1 288 ? 18.917 -8.935 -7.505 1.00 83.06 288 TRP A O 1
ATOM 2336 N N . HIS A 1 289 ? 18.668 -11.144 -7.246 1.00 82.19 289 HIS A N 1
ATOM 2337 C CA . HIS A 1 289 ? 19.860 -11.380 -6.404 1.00 82.19 289 HIS A CA 1
ATOM 2338 C C . HIS A 1 289 ? 20.093 -10.408 -5.218 1.00 82.19 289 HIS A C 1
ATOM 2340 O O . HIS A 1 289 ? 21.220 -10.240 -4.766 1.00 82.19 289 HIS A O 1
ATOM 2346 N N . GLY A 1 290 ? 19.027 -9.823 -4.660 1.00 83.25 290 GLY A N 1
ATOM 2347 C CA . GLY A 1 290 ? 19.103 -8.847 -3.561 1.00 83.25 290 GLY A CA 1
ATOM 2348 C C . GLY A 1 290 ? 19.098 -7.385 -4.021 1.00 83.25 290 GLY A C 1
ATOM 2349 O O . GLY A 1 290 ? 18.924 -6.492 -3.199 1.00 83.25 290 GLY A O 1
ATOM 2350 N N . THR A 1 291 ? 19.210 -7.134 -5.326 1.00 88.50 291 THR A N 1
ATOM 2351 C CA . THR A 1 291 ? 18.919 -5.842 -5.951 1.00 88.50 291 THR A CA 1
ATOM 2352 C C . THR A 1 291 ? 17.408 -5.674 -6.130 1.00 88.50 291 THR A C 1
ATOM 2354 O O . THR A 1 291 ? 16.726 -6.585 -6.608 1.00 88.50 291 THR A O 1
ATOM 2357 N N . GLU A 1 292 ? 16.899 -4.491 -5.793 1.00 92.19 292 GLU A N 1
ATOM 2358 C CA . GLU A 1 292 ? 15.519 -4.060 -6.037 1.00 92.19 292 GLU A CA 1
ATOM 2359 C C . GLU A 1 292 ? 15.536 -2.765 -6.864 1.00 92.19 292 GLU A C 1
ATOM 2361 O O . GLU A 1 292 ? 16.259 -1.835 -6.502 1.00 92.19 292 GLU A O 1
ATOM 2366 N N . ILE A 1 293 ? 14.800 -2.719 -7.982 1.00 94.19 293 ILE A N 1
ATOM 2367 C CA . ILE A 1 293 ? 14.539 -1.495 -8.765 1.00 94.19 293 ILE A CA 1
ATOM 2368 C C . ILE A 1 293 ? 13.027 -1.292 -8.819 1.00 94.19 293 ILE A C 1
ATOM 2370 O O . ILE A 1 293 ? 12.294 -2.190 -9.247 1.00 94.19 293 ILE A O 1
ATOM 2374 N N . ASP A 1 294 ? 12.596 -0.109 -8.395 1.00 94.62 294 ASP A N 1
ATOM 2375 C CA . ASP A 1 294 ? 11.200 0.226 -8.114 1.00 94.62 294 ASP A CA 1
ATOM 2376 C C . ASP A 1 294 ? 10.331 0.113 -9.377 1.00 94.62 294 ASP A C 1
ATOM 2378 O O . ASP A 1 294 ? 9.250 -0.473 -9.336 1.00 94.62 294 ASP A O 1
ATOM 2382 N N . ILE A 1 295 ? 10.828 0.598 -10.524 1.00 96.00 295 ILE A N 1
ATOM 2383 C CA . ILE A 1 295 ? 10.177 0.450 -11.832 1.00 96.00 295 ILE A CA 1
ATOM 2384 C C . ILE A 1 295 ? 11.220 0.108 -12.902 1.00 96.00 295 ILE A C 1
ATOM 2386 O O . ILE A 1 295 ? 12.199 0.828 -13.106 1.00 96.00 295 ILE A O 1
ATOM 2390 N N . VAL A 1 296 ? 10.962 -0.955 -13.664 1.00 95.69 296 VAL A N 1
ATOM 2391 C CA . VAL A 1 296 ? 11.654 -1.261 -14.922 1.00 95.69 296 VAL A CA 1
ATOM 2392 C C . VAL A 1 296 ? 10.613 -1.396 -16.030 1.00 95.69 296 VAL A C 1
ATOM 2394 O O . VAL A 1 296 ? 9.631 -2.123 -15.880 1.00 95.69 296 VAL A O 1
ATOM 2397 N N . ALA A 1 297 ? 10.824 -0.704 -17.146 1.00 95.31 297 ALA A N 1
ATOM 2398 C CA . ALA A 1 297 ? 10.028 -0.810 -18.363 1.00 95.31 297 ALA A CA 1
ATOM 2399 C C . ALA A 1 297 ? 10.916 -1.324 -19.503 1.00 95.31 297 ALA A C 1
ATOM 2401 O O . ALA A 1 297 ? 12.017 -0.819 -19.705 1.00 95.31 297 ALA A O 1
ATOM 2402 N N . ILE A 1 298 ? 10.459 -2.342 -20.229 1.00 94.38 298 ILE A N 1
ATOM 2403 C CA . ILE A 1 298 ? 11.245 -3.046 -21.253 1.00 94.38 298 ILE A CA 1
ATOM 2404 C C . ILE A 1 298 ? 10.522 -2.951 -22.587 1.00 94.38 298 ILE A C 1
ATOM 2406 O O . ILE A 1 298 ? 9.373 -3.389 -22.699 1.00 94.38 298 ILE A O 1
ATOM 2410 N N . ASP A 1 299 ? 11.207 -2.442 -23.604 1.00 93.44 299 ASP A N 1
ATOM 2411 C CA . ASP A 1 299 ? 10.795 -2.533 -24.996 1.00 93.44 299 ASP A CA 1
ATOM 2412 C C . ASP A 1 299 ? 11.517 -3.704 -25.680 1.00 93.44 299 ASP A C 1
ATOM 2414 O O . ASP A 1 299 ? 12.688 -3.637 -26.054 1.00 93.44 299 ASP A O 1
ATOM 2418 N N . GLY A 1 300 ? 10.797 -4.816 -25.829 1.00 86.81 300 GLY A N 1
ATOM 2419 C CA . GLY A 1 300 ? 11.312 -6.001 -26.517 1.00 86.81 300 GLY A CA 1
ATOM 2420 C C . GLY A 1 300 ? 11.419 -5.863 -28.040 1.00 86.81 300 GLY A C 1
ATOM 2421 O O . GLY A 1 300 ? 12.052 -6.721 -28.657 1.00 86.81 300 GLY A O 1
ATOM 2422 N N . GLU A 1 301 ? 10.808 -4.832 -28.629 1.00 87.31 301 GLU A N 1
ATOM 2423 C CA . GLU A 1 301 ? 10.766 -4.574 -30.074 1.00 87.31 301 GLU A CA 1
ATOM 2424 C C . GLU A 1 301 ? 11.904 -3.623 -30.468 1.00 87.31 301 GLU A C 1
ATOM 2426 O O . GLU A 1 301 ? 12.739 -3.981 -31.295 1.00 87.31 301 GLU A O 1
ATOM 2431 N N . ASN A 1 302 ? 12.018 -2.477 -29.787 1.00 88.25 302 ASN A N 1
ATOM 2432 C CA . ASN A 1 302 ? 13.096 -1.495 -29.991 1.00 88.25 302 ASN A CA 1
ATOM 2433 C C . ASN A 1 302 ? 14.392 -1.820 -29.225 1.00 88.25 302 ASN A C 1
ATOM 2435 O O . ASN A 1 302 ? 15.368 -1.083 -29.324 1.00 88.25 302 ASN A O 1
ATOM 2439 N N . ASN A 1 303 ? 14.407 -2.917 -28.463 1.00 87.69 303 ASN A N 1
ATOM 2440 C CA . ASN A 1 303 ? 15.545 -3.398 -27.678 1.00 87.69 303 ASN A CA 1
ATOM 2441 C C . ASN A 1 303 ? 16.029 -2.473 -26.537 1.00 87.69 303 ASN A C 1
ATOM 2443 O O . ASN A 1 303 ? 17.161 -2.596 -26.084 1.00 87.69 303 ASN A O 1
ATOM 2447 N N . THR A 1 304 ? 15.183 -1.578 -26.031 1.00 90.75 304 THR A N 1
ATOM 2448 C CA . THR A 1 304 ? 15.554 -0.628 -24.969 1.00 90.75 304 THR A CA 1
ATOM 2449 C C . THR A 1 304 ? 14.951 -1.004 -23.613 1.00 90.75 304 THR A C 1
ATOM 2451 O O . THR A 1 304 ? 13.967 -1.743 -23.516 1.00 90.75 304 THR A O 1
ATOM 2454 N N . ALA A 1 305 ? 15.532 -0.483 -22.530 1.00 92.88 305 ALA A N 1
ATOM 2455 C CA . ALA A 1 305 ? 14.947 -0.567 -21.193 1.00 92.88 305 ALA A CA 1
ATOM 2456 C C . ALA A 1 305 ? 15.085 0.759 -20.436 1.00 92.88 305 ALA A C 1
ATOM 2458 O O . ALA A 1 305 ? 16.166 1.342 -20.372 1.00 92.88 305 ALA A O 1
ATOM 2459 N N . VAL A 1 306 ? 13.992 1.205 -19.816 1.00 94.00 306 VAL A N 1
ATOM 2460 C CA . VAL A 1 306 ? 13.966 2.355 -18.906 1.00 94.00 306 VAL A CA 1
ATOM 2461 C C . VAL A 1 306 ? 13.934 1.839 -17.472 1.00 94.00 306 VAL A C 1
ATOM 2463 O O . VAL A 1 306 ? 13.090 1.019 -17.113 1.00 94.00 306 VAL A O 1
ATOM 2466 N N . PHE A 1 307 ? 14.841 2.348 -16.646 1.00 94.81 307 PHE A N 1
ATOM 2467 C CA . PHE A 1 307 ? 14.921 2.062 -15.216 1.00 94.81 307 PHE A CA 1
ATOM 2468 C C . PHE A 1 307 ? 14.558 3.337 -14.459 1.00 94.81 307 PHE A C 1
ATOM 2470 O O . PHE A 1 307 ? 15.044 4.412 -14.814 1.00 94.81 307 PHE A O 1
ATOM 2477 N N . ALA A 1 308 ? 13.728 3.231 -13.426 1.00 95.19 308 ALA A N 1
ATOM 2478 C CA . ALA A 1 308 ? 13.378 4.349 -12.565 1.00 95.19 308 ALA A CA 1
ATOM 2479 C C . ALA A 1 308 ? 13.387 3.936 -11.088 1.00 95.19 308 ALA A C 1
ATOM 2481 O O . ALA A 1 308 ? 13.005 2.825 -10.717 1.00 95.19 308 ALA A O 1
ATOM 2482 N N . GLU A 1 309 ? 13.834 4.878 -10.265 1.00 94.25 309 GLU A N 1
ATOM 2483 C CA . GLU A 1 309 ? 13.853 4.812 -8.811 1.00 94.25 309 GLU A CA 1
ATOM 2484 C C . GLU A 1 309 ? 12.896 5.893 -8.302 1.00 94.25 309 GLU A C 1
ATOM 2486 O O . GLU A 1 309 ? 13.023 7.065 -8.669 1.00 94.25 309 GLU A O 1
ATOM 2491 N N . CYS A 1 310 ? 11.945 5.520 -7.458 1.00 93.19 310 CYS A N 1
ATOM 2492 C CA . CYS A 1 310 ? 10.995 6.432 -6.845 1.00 93.19 310 CYS A CA 1
ATOM 2493 C C . CYS A 1 310 ? 11.552 6.898 -5.501 1.00 93.19 310 CYS A C 1
ATOM 2495 O O . CYS A 1 310 ? 12.074 6.104 -4.718 1.00 93.19 310 CYS A O 1
ATOM 2497 N N . LYS A 1 311 ? 11.447 8.193 -5.202 1.00 92.44 311 LYS A N 1
ATOM 2498 C CA . LYS A 1 311 ? 11.769 8.733 -3.878 1.00 92.44 311 LYS A CA 1
ATOM 2499 C C . LYS A 1 311 ? 10.698 9.730 -3.474 1.00 92.44 311 LYS A C 1
ATOM 2501 O O . LYS A 1 311 ? 10.316 10.580 -4.275 1.00 92.44 311 LYS A O 1
ATOM 2506 N N . TRP A 1 312 ? 10.216 9.583 -2.245 1.00 93.31 312 TRP A N 1
ATOM 2507 C CA . TRP A 1 312 ? 9.395 10.585 -1.583 1.00 93.31 312 TRP A CA 1
ATOM 2508 C C . TRP A 1 312 ? 10.320 11.703 -1.090 1.00 93.31 312 TRP A C 1
ATOM 2510 O O . TRP A 1 312 ? 11.376 11.425 -0.519 1.00 93.31 312 TRP A O 1
ATOM 2520 N N . GLY A 1 313 ? 9.986 12.958 -1.389 1.00 87.81 313 GLY A N 1
ATOM 2521 C CA . GLY A 1 313 ? 10.924 14.074 -1.248 1.00 87.81 313 GLY A CA 1
ATOM 2522 C C . GLY A 1 313 ? 12.013 14.099 -2.336 1.00 87.81 313 GLY A C 1
ATOM 2523 O O . GLY A 1 313 ? 11.765 13.819 -3.508 1.00 87.81 313 GLY A O 1
ATOM 2524 N N . ARG A 1 314 ? 13.236 14.508 -1.972 1.00 85.94 314 ARG A N 1
ATOM 2525 C CA . ARG A 1 314 ? 14.286 14.887 -2.936 1.00 85.94 314 ARG A CA 1
ATOM 2526 C C . ARG A 1 314 ? 15.119 13.700 -3.439 1.00 85.94 314 ARG A C 1
ATOM 2528 O O . ARG A 1 314 ? 15.949 13.171 -2.707 1.00 85.94 314 ARG A O 1
ATOM 2535 N N . ALA A 1 315 ? 15.003 13.386 -4.730 1.00 88.00 315 ALA A N 1
ATOM 2536 C CA . ALA A 1 315 ? 15.998 12.591 -5.455 1.00 88.00 315 ALA A CA 1
ATOM 2537 C C . ALA A 1 315 ? 17.263 13.417 -5.782 1.00 88.00 315 ALA A C 1
ATOM 2539 O O . ALA A 1 315 ? 17.198 14.634 -5.980 1.00 88.00 315 ALA A O 1
ATOM 2540 N N . ASP A 1 316 ? 18.425 12.761 -5.853 1.00 90.69 316 ASP A N 1
ATOM 2541 C CA . ASP A 1 316 ? 19.728 13.421 -6.013 1.00 90.69 316 ASP A CA 1
ATOM 2542 C C . ASP A 1 316 ? 20.702 12.666 -6.954 1.00 90.69 316 ASP A C 1
ATOM 2544 O O . ASP A 1 316 ? 20.411 11.587 -7.479 1.00 90.69 316 ASP A O 1
ATOM 2548 N N . ARG A 1 317 ? 21.913 13.214 -7.154 1.00 93.12 317 ARG A N 1
ATOM 2549 C CA . ARG A 1 317 ? 22.965 12.574 -7.972 1.00 93.12 317 ARG A CA 1
ATOM 2550 C C . ARG A 1 317 ? 23.469 11.241 -7.391 1.00 93.12 317 ARG A C 1
ATOM 2552 O O . ARG A 1 317 ? 23.937 10.405 -8.163 1.00 93.12 317 ARG A O 1
ATOM 2559 N N . ARG A 1 318 ? 23.399 11.004 -6.075 1.00 92.88 318 ARG A N 1
ATOM 2560 C CA . ARG A 1 318 ? 23.692 9.697 -5.456 1.00 92.88 318 ARG A CA 1
ATOM 2561 C C . ARG A 1 318 ? 22.625 8.671 -5.829 1.00 92.88 318 ARG A C 1
ATOM 2563 O O . ARG A 1 318 ? 23.000 7.591 -6.278 1.00 92.88 318 ARG A O 1
ATOM 2570 N N . THR A 1 319 ? 21.350 9.037 -5.725 1.00 92.94 319 THR A N 1
ATOM 2571 C CA . THR A 1 319 ? 20.195 8.214 -6.118 1.00 92.94 319 THR A CA 1
ATOM 2572 C C . THR A 1 319 ? 20.332 7.750 -7.570 1.00 92.94 319 THR A C 1
ATOM 2574 O O . THR A 1 319 ? 20.255 6.555 -7.848 1.00 92.94 319 THR A O 1
ATOM 2577 N N . LEU A 1 320 ? 20.650 8.669 -8.493 1.00 93.50 320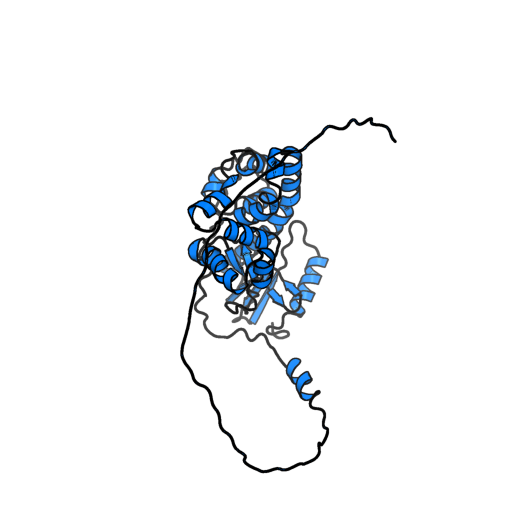 LEU A N 1
ATOM 2578 C CA . LEU A 1 320 ? 20.866 8.332 -9.905 1.00 93.50 320 LEU A CA 1
ATOM 2579 C C . LEU A 1 320 ? 22.055 7.375 -10.113 1.00 93.50 320 LEU A C 1
ATOM 2581 O O . LEU A 1 320 ? 21.922 6.387 -10.830 1.00 93.50 320 LEU A O 1
ATOM 2585 N N . ARG A 1 321 ? 23.206 7.612 -9.463 1.00 95.19 321 ARG A N 1
ATOM 2586 C CA . ARG A 1 321 ? 24.362 6.693 -9.546 1.00 95.19 321 ARG A CA 1
ATOM 2587 C C . ARG A 1 321 ? 24.047 5.303 -8.990 1.00 95.19 321 ARG A C 1
ATOM 2589 O O . ARG A 1 321 ? 24.514 4.313 -9.543 1.00 95.19 321 ARG A O 1
ATOM 2596 N N . GLN A 1 322 ? 23.251 5.222 -7.923 1.00 94.12 322 GLN A N 1
ATOM 2597 C CA . GLN A 1 322 ? 22.787 3.947 -7.378 1.00 94.12 322 GLN A CA 1
ATOM 2598 C C . GLN A 1 322 ? 21.874 3.228 -8.376 1.00 94.12 322 GLN A C 1
ATOM 2600 O O . GLN A 1 322 ? 22.098 2.050 -8.635 1.00 94.12 322 GLN A O 1
ATOM 2605 N N . LEU A 1 323 ? 20.917 3.924 -8.998 1.00 95.00 323 LEU A N 1
ATOM 2606 C CA . LEU A 1 323 ? 20.046 3.353 -10.031 1.00 95.00 323 LEU A CA 1
ATOM 2607 C C . LEU A 1 323 ? 20.834 2.813 -11.238 1.00 95.00 323 LEU A C 1
ATOM 2609 O O . LEU A 1 323 ? 20.545 1.710 -11.694 1.00 95.00 323 LEU A O 1
ATOM 2613 N N . VAL A 1 324 ? 21.862 3.529 -11.713 1.00 93.81 324 VAL A N 1
ATOM 2614 C CA . VAL A 1 324 ? 22.749 3.046 -12.793 1.00 93.81 324 VAL A CA 1
ATOM 2615 C C . VAL A 1 324 ? 23.455 1.748 -12.380 1.00 93.81 324 VAL A C 1
ATOM 2617 O O . VAL A 1 324 ? 23.326 0.737 -13.068 1.00 93.81 324 VAL A O 1
ATOM 2620 N N . ALA A 1 325 ? 24.093 1.725 -11.206 1.00 92.62 325 ALA A N 1
ATOM 2621 C CA . ALA A 1 325 ? 24.777 0.533 -10.692 1.00 92.62 325 ALA A CA 1
ATOM 2622 C C . ALA A 1 325 ? 23.819 -0.650 -10.408 1.00 92.62 325 ALA A C 1
ATOM 2624 O O . ALA A 1 325 ? 24.223 -1.812 -10.491 1.00 92.62 325 ALA A O 1
ATOM 2625 N N . LYS A 1 326 ? 22.539 -0.391 -10.091 1.00 92.44 326 LYS A N 1
ATOM 2626 C CA . LYS A 1 326 ? 21.487 -1.423 -10.035 1.00 92.44 326 LYS A CA 1
ATOM 2627 C C . LYS A 1 326 ? 21.146 -1.937 -11.445 1.00 92.44 326 LYS A C 1
ATOM 2629 O O . LYS A 1 326 ? 21.051 -3.146 -11.652 1.00 92.44 326 LYS A O 1
ATOM 2634 N N . ALA A 1 327 ? 20.974 -1.042 -12.419 1.00 91.12 327 ALA A N 1
ATOM 2635 C CA . ALA A 1 327 ? 20.576 -1.376 -13.789 1.00 91.12 327 ALA A CA 1
ATOM 2636 C C . ALA A 1 327 ? 21.632 -2.216 -14.533 1.00 91.12 327 ALA A C 1
ATOM 2638 O O . ALA A 1 327 ? 21.278 -3.165 -15.239 1.00 91.12 327 ALA A O 1
ATOM 2639 N N . GLU A 1 328 ? 22.924 -1.946 -14.332 1.00 88.19 328 GLU A N 1
ATOM 2640 C CA . GLU A 1 328 ? 24.047 -2.738 -14.874 1.00 88.19 328 GLU A CA 1
ATOM 2641 C C . GLU A 1 328 ? 24.005 -4.223 -14.460 1.00 88.19 328 GLU A C 1
ATOM 2643 O O . GLU A 1 328 ? 24.473 -5.099 -15.194 1.00 88.19 328 GLU A O 1
ATOM 2648 N N . GLN A 1 329 ? 23.402 -4.531 -13.307 1.00 85.38 329 GLN A N 1
ATOM 2649 C CA . GLN A 1 329 ? 23.247 -5.897 -12.794 1.00 85.38 329 GLN A CA 1
ATOM 2650 C C . GLN A 1 329 ? 22.027 -6.633 -13.380 1.00 85.38 329 GLN A C 1
ATOM 2652 O O . GLN A 1 329 ? 21.946 -7.860 -13.277 1.00 85.38 329 GLN A O 1
ATOM 2657 N N . PHE A 1 330 ? 21.086 -5.930 -14.023 1.00 83.38 330 PHE A N 1
ATOM 2658 C CA . PHE A 1 330 ? 19.920 -6.559 -14.650 1.00 83.38 330 PHE A CA 1
ATOM 2659 C C . PHE A 1 330 ? 20.344 -7.363 -15.899 1.00 83.38 330 PHE A C 1
ATOM 2661 O O . PHE A 1 330 ? 20.917 -6.779 -16.822 1.00 83.38 330 PHE A O 1
ATOM 2668 N N . PRO A 1 331 ? 20.076 -8.683 -15.987 1.00 77.12 331 PRO A N 1
ATOM 2669 C CA . PRO A 1 331 ? 20.714 -9.551 -16.985 1.00 77.12 331 PRO A CA 1
ATOM 2670 C C . PRO A 1 331 ? 20.063 -9.557 -18.379 1.00 77.12 331 PRO A C 1
ATOM 2672 O O . PRO A 1 331 ? 20.599 -10.196 -19.283 1.00 77.12 331 PRO A O 1
ATOM 2675 N N . TRP A 1 332 ? 18.912 -8.908 -18.584 1.00 79.69 332 TRP A N 1
ATOM 2676 C CA . TRP A 1 332 ? 18.261 -8.867 -19.902 1.00 79.69 332 TRP A CA 1
ATOM 2677 C C . TRP A 1 332 ? 19.097 -8.045 -20.894 1.00 79.69 332 TRP A C 1
ATOM 2679 O O . TRP A 1 332 ? 19.292 -6.856 -20.655 1.00 79.69 332 TRP A O 1
ATOM 2689 N N . ARG A 1 333 ? 19.607 -8.677 -21.967 1.00 74.31 333 ARG A N 1
ATOM 2690 C CA . ARG A 1 333 ? 20.356 -8.052 -23.086 1.00 74.31 333 ARG A CA 1
ATOM 2691 C C . ARG A 1 333 ? 21.425 -7.021 -22.668 1.00 74.31 333 ARG A C 1
ATOM 2693 O O . ARG A 1 333 ? 21.602 -5.968 -23.274 1.00 74.31 333 ARG A O 1
ATOM 2700 N N . ARG A 1 334 ? 22.147 -7.308 -21.580 1.00 73.12 334 ARG A N 1
ATOM 2701 C CA . ARG A 1 334 ? 23.197 -6.424 -21.049 1.00 73.12 334 ARG A CA 1
ATOM 2702 C C . ARG A 1 33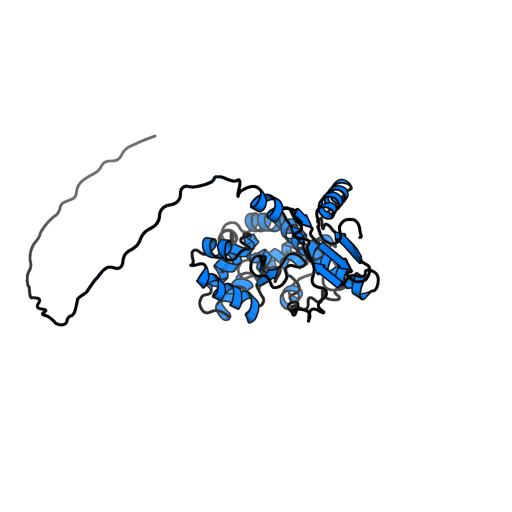4 ? 24.371 -6.329 -22.034 1.00 73.12 334 ARG A C 1
ATOM 2704 O O . ARG A 1 334 ? 25.094 -7.307 -22.195 1.00 73.12 334 ARG A O 1
ATOM 2711 N N . GLY A 1 335 ? 24.579 -5.140 -22.601 1.00 65.44 335 GLY A N 1
ATOM 2712 C CA . GLY A 1 335 ? 25.593 -4.859 -23.628 1.00 65.44 335 GLY A CA 1
ATOM 2713 C C . GLY A 1 335 ? 25.021 -4.650 -25.036 1.00 65.44 335 GLY A C 1
ATOM 2714 O O . GLY A 1 335 ? 25.770 -4.285 -25.932 1.00 65.44 335 GLY A O 1
ATOM 2715 N N . GLU A 1 336 ? 23.712 -4.848 -25.221 1.00 65.56 336 GLU A N 1
ATOM 2716 C CA . GLU A 1 336 ? 23.009 -4.729 -26.511 1.00 65.56 336 GLU A CA 1
ATOM 2717 C C . GLU A 1 336 ? 21.860 -3.696 -26.475 1.00 65.56 336 GLU A C 1
ATOM 2719 O O . GLU A 1 336 ? 21.166 -3.543 -27.475 1.00 65.56 336 GLU A O 1
ATOM 2724 N N . ARG A 1 337 ? 21.618 -3.050 -25.325 1.00 66.12 337 ARG A N 1
ATOM 2725 C CA . ARG A 1 337 ? 20.393 -2.310 -24.954 1.00 66.12 337 ARG A CA 1
ATOM 2726 C C . ARG A 1 337 ? 20.691 -0.896 -24.442 1.00 66.12 337 ARG A C 1
ATOM 2728 O O . ARG A 1 337 ? 21.818 -0.719 -23.922 1.00 66.12 337 ARG A O 1
#

Sequence (337 aa):
MAARSPTLRGPAPRREAGNSDRRVPAPSRHGAAQRATELLGHRGARVQPHGGPRRERRRRRREASTQLQLPHTRARNPRTPHNRVQVPRSTSLHGGWSPEDRVRGYSVFGGTPYYLSLLDPSRSLQENIAKLVLEPGAPLHEEPLSILYAETREPDKYIAVLEAIARGNTRPTEIANYVGVPRDSIGKYLRVLEEALGIVERVYPLGMEGRPRYARYTIADSFFAWWFSEVYPPRHLLELDPEETAKRINQRLDIHASRAWEQIALEHMLLLRRKGRLSFTKIGKLWWHGTEIDIVAIDGENNTAVFAECKWGRADRRTLRQLVAKAEQFPWRRGER

Organism: NCBI:txid1273541

pLDDT: mean 76.32, std 27.22, range [23.73, 98.19]

InterPro domains:
  IPR004256 Domain of unknown function DUF234 [PF03008] (227-320)
  IPR011991 ArsR-like helix-turn-helix domain [cd00090] (159-226)
  IPR036390 Winged helix DNA-binding domain superfamily [SSF46785] (160-235)

Radius of gyration: 31.23 Å; chains: 1; bounding box: 60×90×93 Å

Foldseek 3Di:
DDDDDDDDDDDDDDDDDDDDDDDDDDDYDDDDDDDDDDDDDDDDDDDDDDDDDPPPVVVVVVPPDPFLCLDPDPPPPPPPPPPPPPPDPPPPLAVQDDPLQVLLLCLAQPSDVVSSVQDDNVDGSLVSCCQQALDVPRVCPCVVQVCLVVQDDCSLLLLLLLLQQLVPQFALVSSCVSSVHDSVVSVVSQCCCPVPVNQKDWAAAPSCPPPNVRTTIHGPGSNSSLCSNQCVPCVVCSVVPVPVSSVVSVVCSLVSSQVSQLVVVQVVVVVCVVVVNDDAPDKAWHDDPNQTFSMKGHHPPVGDIDTDHGDDPDDDPVNVVVRVVSVCPNNHCRPND